Protein AF-A0A197SI63-F1 (afdb_monomer_lite)

Structure (mmCIF, N/CA/C/O backbone):
data_AF-A0A1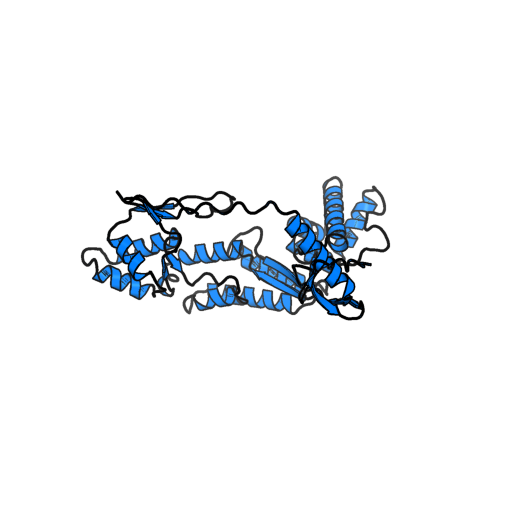97SI63-F1
#
_entry.id   AF-A0A197SI63-F1
#
loop_
_atom_site.group_PDB
_atom_site.id
_atom_site.type_symbol
_atom_site.label_atom_id
_atom_site.label_alt_id
_atom_site.label_comp_id
_atom_site.label_asym_id
_atom_site.label_entity_id
_atom_site.label_seq_id
_atom_site.pdbx_PDB_ins_code
_atom_site.Cartn_x
_atom_site.Cartn_y
_atom_site.Cartn_z
_atom_site.occupancy
_atom_site.B_iso_or_equiv
_atom_site.auth_seq_id
_atom_site.auth_comp_id
_atom_site.auth_asym_id
_atom_site.auth_atom_id
_atom_site.pdbx_PDB_model_num
ATOM 1 N N . MET A 1 1 ? -4.165 -61.113 -27.690 1.00 36.66 1 MET A N 1
ATOM 2 C CA . MET A 1 1 ? -2.957 -60.329 -27.349 1.00 36.66 1 MET A CA 1
ATOM 3 C C . MET A 1 1 ? -3.356 -58.860 -27.453 1.00 36.66 1 MET A C 1
ATOM 5 O O . MET A 1 1 ? -3.500 -58.362 -28.551 1.00 36.66 1 MET A O 1
ATOM 9 N N . GLY A 1 2 ? -3.853 -58.216 -26.402 1.00 34.72 2 GLY A N 1
ATOM 10 C CA . GLY A 1 2 ? -3.082 -57.865 -25.208 1.00 34.72 2 GLY A CA 1
ATOM 11 C C . GLY A 1 2 ? -2.395 -56.496 -25.349 1.00 34.72 2 GLY A C 1
ATOM 12 O O . GLY A 1 2 ? -1.280 -56.343 -24.873 1.00 34.72 2 GLY A O 1
ATOM 13 N N . GLY A 1 3 ? -3.008 -55.533 -26.049 1.00 31.98 3 GLY A N 1
ATOM 14 C CA . GLY A 1 3 ? -2.504 -54.163 -26.152 1.00 31.98 3 GLY A CA 1
ATOM 15 C C . GLY A 1 3 ? -2.903 -53.361 -24.918 1.00 31.98 3 GLY A C 1
ATOM 16 O O . GLY A 1 3 ? -4.034 -52.886 -24.828 1.00 31.98 3 GLY A O 1
ATOM 17 N N . GLN A 1 4 ? -1.982 -53.245 -23.963 1.00 35.84 4 GLN A N 1
ATOM 18 C CA . GLN A 1 4 ? -2.100 -52.345 -22.821 1.00 35.84 4 GLN A CA 1
ATOM 19 C C . GLN A 1 4 ? -2.292 -50.913 -23.338 1.00 35.84 4 GLN A C 1
ATOM 21 O O . GLN A 1 4 ? -1.346 -50.267 -23.780 1.00 35.84 4 GLN A O 1
ATOM 26 N N . HIS A 1 5 ? -3.529 -50.419 -23.291 1.00 36.94 5 HIS A N 1
ATOM 27 C CA . HIS A 1 5 ? -3.793 -48.987 -23.313 1.00 36.94 5 HIS A CA 1
ATOM 28 C C . HIS A 1 5 ? -3.227 -48.430 -22.010 1.00 36.94 5 HIS A C 1
ATOM 30 O O . HIS A 1 5 ? -3.857 -48.525 -20.955 1.00 36.94 5 HIS A O 1
ATOM 36 N N . GLY A 1 6 ? -1.997 -47.919 -22.079 1.00 37.28 6 GLY A N 1
ATOM 37 C CA . GLY A 1 6 ? -1.415 -47.118 -21.017 1.00 37.28 6 GLY A CA 1
ATOM 38 C C . GLY A 1 6 ? -2.388 -45.993 -20.706 1.00 37.28 6 GLY A C 1
ATOM 39 O O . GLY A 1 6 ? -2.610 -45.105 -21.524 1.00 37.28 6 GLY A O 1
ATOM 40 N N . THR A 1 7 ? -3.025 -46.079 -19.546 1.00 40.50 7 THR A N 1
ATOM 41 C CA . THR A 1 7 ? -3.896 -45.041 -19.019 1.00 40.50 7 THR A CA 1
ATOM 42 C C . THR A 1 7 ? -3.030 -43.792 -18.915 1.00 40.50 7 THR A C 1
ATOM 44 O O . THR A 1 7 ? -2.141 -43.737 -18.061 1.00 40.50 7 THR A O 1
ATOM 47 N N . GLN A 1 8 ? -3.223 -42.815 -19.810 1.00 48.62 8 GLN A N 1
ATOM 48 C CA . GLN A 1 8 ? -2.733 -41.461 -19.579 1.00 48.62 8 GLN A CA 1
ATOM 49 C C . GLN A 1 8 ? -3.272 -41.084 -18.203 1.00 48.62 8 GLN A C 1
ATOM 51 O O . GLN A 1 8 ? -4.477 -40.907 -18.031 1.00 48.62 8 GLN A O 1
ATOM 56 N N . ARG A 1 9 ? -2.409 -41.089 -17.182 1.00 55.59 9 ARG A N 1
ATOM 57 C CA . ARG A 1 9 ? -2.781 -40.611 -15.855 1.00 55.59 9 ARG A CA 1
ATOM 58 C C . ARG A 1 9 ? -3.073 -39.131 -16.045 1.00 55.59 9 ARG A C 1
ATOM 60 O O . ARG A 1 9 ? -2.125 -38.352 -16.111 1.00 55.59 9 ARG A O 1
ATOM 67 N N . GLY A 1 10 ? -4.356 -38.810 -16.219 1.00 70.19 10 GLY A N 1
ATOM 68 C CA . GLY A 1 10 ? -4.848 -37.469 -16.495 1.00 70.19 10 GLY A CA 1
ATOM 69 C C . GLY A 1 10 ? -4.262 -36.461 -15.517 1.00 70.19 10 GLY A C 1
ATOM 70 O O . GLY A 1 10 ? -3.888 -36.815 -14.390 1.00 70.19 10 GLY A O 1
ATOM 71 N N . SER A 1 11 ? -4.130 -35.220 -15.980 1.00 75.25 11 SER A N 1
ATOM 72 C CA . SER A 1 11 ? -3.710 -34.127 -15.115 1.00 75.25 11 SER A CA 1
ATOM 73 C C . SER A 1 11 ? -4.578 -34.093 -13.855 1.00 75.25 11 SER A C 1
ATOM 75 O O . SER A 1 11 ? -5.790 -34.287 -13.918 1.00 75.25 11 SER A O 1
ATOM 77 N N . GLN A 1 12 ? -3.946 -33.876 -12.702 1.00 90.31 12 GLN A N 1
ATOM 78 C CA . GLN A 1 12 ? -4.648 -33.702 -11.426 1.00 90.31 12 GLN A CA 1
ATOM 79 C C . GLN A 1 12 ? -5.043 -32.244 -11.180 1.00 90.31 12 GLN A C 1
ATOM 81 O O . GLN A 1 12 ? -5.776 -31.962 -10.236 1.00 90.31 12 GLN A O 1
ATOM 86 N N . PHE A 1 13 ? -4.558 -31.333 -12.024 1.00 95.19 13 PHE A N 1
ATOM 87 C CA . PHE A 1 13 ? -4.810 -29.902 -11.949 1.00 95.19 13 PHE A CA 1
ATOM 88 C C . PHE A 1 13 ? -5.336 -29.393 -13.285 1.00 95.19 13 PHE A C 1
ATOM 90 O O . PHE A 1 13 ? -4.922 -29.870 -14.339 1.00 95.19 13 PHE A O 1
ATOM 97 N N . THR A 1 14 ? -6.202 -28.389 -13.226 1.00 94.88 14 THR A N 1
ATOM 98 C CA . THR A 1 14 ? -6.690 -27.670 -14.403 1.00 94.88 14 THR A CA 1
ATOM 99 C C . THR A 1 14 ? -6.235 -26.224 -14.306 1.00 94.88 14 THR A C 1
ATOM 101 O O . THR A 1 14 ? -6.460 -25.577 -13.280 1.00 94.88 14 THR A O 1
ATOM 104 N N . ALA A 1 15 ? -5.581 -25.715 -15.347 1.00 94.62 15 ALA A N 1
ATOM 105 C CA . ALA A 1 15 ? -5.194 -24.315 -15.415 1.00 94.62 15 ALA A CA 1
ATOM 106 C C . ALA A 1 15 ? -6.377 -23.497 -15.945 1.00 94.62 15 ALA A C 1
ATOM 108 O O . ALA A 1 15 ? -6.949 -23.805 -16.993 1.00 94.62 15 ALA A O 1
ATOM 109 N N . ILE A 1 16 ? -6.755 -22.459 -15.201 1.00 94.31 16 ILE A N 1
ATOM 110 C CA . ILE A 1 16 ? -7.904 -21.599 -15.502 1.00 94.31 16 IL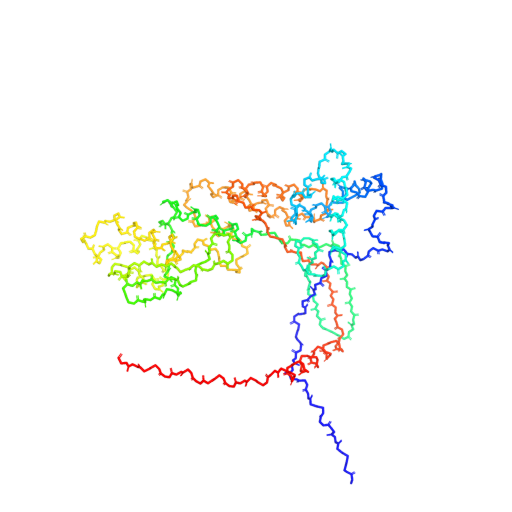E A CA 1
ATOM 111 C C . ILE A 1 16 ? -7.456 -20.172 -15.797 1.00 94.31 16 ILE A C 1
ATOM 113 O O . ILE A 1 16 ? -6.418 -19.721 -15.312 1.00 94.31 16 ILE A O 1
ATOM 117 N N . ASP A 1 17 ? -8.271 -19.471 -16.579 1.00 91.19 17 ASP A N 1
ATOM 118 C CA . ASP A 1 17 ? -8.100 -18.048 -16.842 1.00 91.19 17 ASP A CA 1
ATOM 119 C C . ASP A 1 17 ? -8.678 -17.186 -15.704 1.00 91.19 17 ASP A C 1
ATOM 121 O O . ASP A 1 17 ? -9.622 -17.614 -15.030 1.00 91.19 17 ASP A O 1
ATOM 125 N N . PRO A 1 18 ? -8.173 -15.949 -15.520 1.00 94.19 18 PRO A N 1
ATOM 126 C CA . PRO A 1 18 ? -7.039 -15.357 -16.237 1.00 94.19 18 PRO A CA 1
ATOM 127 C C . PRO A 1 18 ? -5.676 -15.815 -15.691 1.00 94.19 18 PRO A C 1
ATOM 129 O O . PRO A 1 18 ? -5.522 -16.113 -14.507 1.00 94.19 18 PRO A O 1
ATOM 132 N N . VAL A 1 19 ? -4.652 -15.775 -16.545 1.00 95.44 19 VAL A N 1
ATOM 133 C CA . VAL A 1 19 ? -3.244 -15.959 -16.167 1.00 95.44 19 VAL A CA 1
ATOM 134 C C . VAL A 1 19 ? -2.616 -14.598 -15.866 1.00 95.44 19 VAL A C 1
ATOM 136 O O . VAL A 1 19 ? -2.684 -13.673 -16.675 1.00 95.44 19 VAL A O 1
ATOM 139 N N . LEU A 1 20 ? -1.966 -14.465 -14.709 1.00 96.06 20 LEU A N 1
ATOM 140 C CA . LEU A 1 20 ? -1.259 -13.237 -14.347 1.00 96.06 20 LEU A CA 1
ATOM 141 C C . LEU A 1 20 ? 0.038 -13.104 -15.158 1.00 96.06 20 LEU A C 1
ATOM 143 O O . LEU A 1 20 ? 1.005 -13.832 -14.928 1.00 96.06 20 LEU A O 1
ATOM 147 N N . LEU A 1 21 ? 0.084 -12.124 -16.056 1.00 95.94 21 LEU A N 1
ATOM 148 C CA . LEU A 1 21 ? 1.294 -11.728 -16.763 1.00 95.94 21 LEU A CA 1
ATOM 149 C C . LEU A 1 21 ? 2.070 -10.712 -15.927 1.00 95.94 21 LEU A C 1
ATOM 151 O O . LEU A 1 21 ? 1.503 -9.752 -15.411 1.00 95.94 21 LEU A O 1
ATOM 155 N N . ARG A 1 22 ? 3.385 -10.897 -15.827 1.00 97.31 22 ARG A N 1
ATOM 156 C CA . ARG A 1 22 ? 4.306 -9.948 -15.198 1.00 97.31 22 ARG A CA 1
ATOM 157 C C . ARG A 1 22 ? 5.395 -9.605 -16.196 1.00 97.31 22 ARG A C 1
ATOM 159 O O . ARG A 1 22 ? 6.033 -10.518 -16.719 1.00 97.31 22 ARG A O 1
ATOM 166 N N . ALA A 1 23 ? 5.613 -8.322 -16.456 1.00 96.56 23 ALA A N 1
ATOM 167 C CA . ALA A 1 23 ? 6.612 -7.891 -17.426 1.00 96.56 23 ALA A CA 1
ATOM 168 C C . ALA A 1 23 ? 7.270 -6.561 -17.032 1.00 96.56 23 ALA A C 1
ATOM 170 O O . ALA A 1 23 ? 6.643 -5.747 -16.344 1.00 96.56 23 ALA A O 1
ATOM 171 N N . PRO A 1 24 ? 8.520 -6.327 -17.472 1.00 95.81 24 PRO A N 1
ATOM 172 C CA . PRO A 1 24 ? 9.158 -5.022 -17.355 1.00 95.81 24 PRO A CA 1
ATOM 173 C C . PRO A 1 24 ? 8.352 -3.943 -18.093 1.00 95.81 24 PRO A C 1
ATOM 175 O O . PRO A 1 24 ? 7.668 -4.229 -19.075 1.00 95.81 24 PRO A O 1
ATOM 178 N N . ALA A 1 25 ? 8.433 -2.697 -17.626 1.00 92.25 25 ALA A N 1
ATOM 179 C CA . ALA A 1 25 ? 7.691 -1.578 -18.213 1.00 92.25 25 ALA A CA 1
ATOM 180 C C . ALA A 1 25 ? 8.234 -1.136 -19.584 1.00 92.25 25 ALA A C 1
ATOM 182 O O . ALA A 1 25 ? 7.575 -0.374 -20.29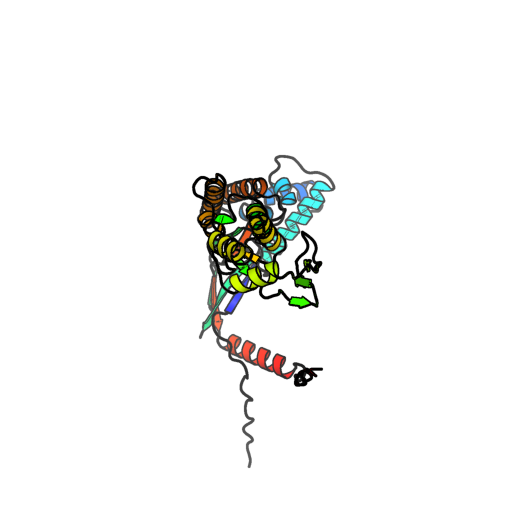0 1.00 92.25 25 ALA A O 1
ATOM 183 N N . ARG A 1 26 ? 9.443 -1.576 -19.953 1.00 90.19 26 ARG A N 1
ATOM 184 C CA . ARG A 1 26 ? 10.083 -1.267 -21.231 1.00 90.19 26 ARG A CA 1
ATOM 185 C C . ARG A 1 26 ? 10.528 -2.534 -21.958 1.00 90.19 26 ARG A C 1
ATOM 187 O O . ARG A 1 26 ? 10.923 -3.501 -21.304 1.00 90.19 26 ARG A O 1
ATOM 194 N N . PRO A 1 27 ? 10.522 -2.519 -23.302 1.00 88.00 27 PRO A N 1
ATOM 195 C CA . PRO A 1 27 ? 11.158 -3.571 -24.078 1.00 88.00 27 PRO A CA 1
ATOM 196 C C . PRO A 1 27 ? 12.670 -3.576 -23.832 1.00 88.00 27 PRO A C 1
ATOM 198 O O . PRO A 1 27 ? 13.262 -2.555 -23.469 1.00 88.00 27 PRO A O 1
ATOM 201 N N . LEU A 1 28 ? 13.300 -4.726 -24.064 1.00 86.38 28 LEU A N 1
ATOM 202 C CA . LEU A 1 28 ? 14.753 -4.815 -24.084 1.00 86.38 28 LEU A CA 1
ATOM 203 C C . LEU A 1 28 ? 15.291 -3.935 -25.231 1.00 86.38 28 LEU A C 1
ATOM 205 O O . LEU A 1 28 ? 14.806 -4.072 -26.356 1.00 86.38 28 LEU A O 1
ATOM 209 N N . PRO A 1 29 ? 16.249 -3.030 -24.975 1.00 83.88 29 PRO A N 1
ATOM 210 C CA . PRO A 1 29 ? 16.815 -2.194 -26.025 1.00 83.88 29 PRO A CA 1
ATOM 211 C C . PRO A 1 29 ? 17.662 -3.032 -26.993 1.00 83.88 29 PRO A C 1
ATOM 213 O O . PRO A 1 29 ? 18.263 -4.032 -26.599 1.00 83.88 29 PRO A O 1
ATOM 216 N N . GLU A 1 30 ? 17.749 -2.600 -28.256 1.00 77.12 30 GLU A N 1
ATOM 217 C CA . GLU A 1 30 ? 18.588 -3.252 -29.280 1.00 77.12 30 GLU A CA 1
ATOM 218 C C . GLU A 1 30 ? 20.086 -3.186 -28.940 1.00 77.12 30 GLU A C 1
ATOM 220 O O . GLU A 1 30 ? 20.865 -4.066 -29.311 1.00 77.12 30 GLU A O 1
ATOM 225 N N . HIS A 1 31 ? 20.488 -2.156 -28.192 1.00 75.62 31 HIS A N 1
ATOM 226 C CA . HIS A 1 31 ? 21.846 -1.968 -27.699 1.00 75.62 31 HIS A CA 1
ATOM 227 C C . HIS A 1 31 ? 21.865 -1.901 -26.169 1.00 75.62 31 HIS A C 1
ATOM 229 O O . HIS A 1 31 ? 20.918 -1.381 -25.575 1.00 75.62 31 HIS A O 1
ATOM 235 N N . PRO A 1 32 ? 22.934 -2.394 -25.511 1.00 74.00 32 PRO A N 1
ATOM 236 C CA . PRO A 1 32 ? 23.063 -2.306 -24.064 1.00 74.00 32 PRO A CA 1
ATOM 237 C C . PRO A 1 32 ? 22.951 -0.855 -23.596 1.00 74.00 32 PRO A C 1
ATOM 239 O O . PRO A 1 32 ? 23.723 0.005 -24.020 1.00 74.00 32 PRO A O 1
ATOM 242 N N . ASP A 1 33 ? 22.007 -0.600 -22.695 1.00 78.06 33 ASP A N 1
ATOM 243 C CA . ASP A 1 33 ? 21.817 0.712 -22.086 1.00 78.06 33 ASP A CA 1
ATOM 244 C C . ASP A 1 33 ? 22.902 0.938 -21.019 1.00 78.06 33 ASP A C 1
ATOM 246 O O . ASP A 1 33 ? 22.735 0.643 -19.832 1.00 78.06 33 ASP A O 1
ATOM 250 N N . SER A 1 34 ? 24.081 1.343 -21.493 1.00 82.62 34 SER A N 1
ATOM 251 C CA . SER A 1 34 ? 25.306 1.518 -20.711 1.00 82.62 34 SER A CA 1
ATOM 252 C C . SER A 1 34 ? 26.057 2.782 -21.142 1.00 82.62 34 SER A C 1
ATOM 254 O O . SER A 1 34 ? 25.870 3.237 -22.272 1.00 82.62 34 SER A O 1
ATOM 256 N N . PRO A 1 35 ? 26.915 3.360 -20.279 1.00 80.00 35 PRO A N 1
ATOM 257 C CA . PRO A 1 35 ? 27.745 4.495 -20.667 1.00 80.00 35 PRO A CA 1
ATOM 258 C C . PRO A 1 35 ? 28.588 4.187 -21.911 1.00 80.00 35 PRO A C 1
ATOM 260 O O . PRO A 1 35 ? 29.133 3.091 -22.030 1.00 80.00 35 PRO A O 1
ATOM 263 N N . ALA A 1 36 ? 28.757 5.177 -22.793 1.00 77.69 36 ALA A N 1
ATOM 264 C CA . ALA A 1 36 ? 29.545 5.041 -24.026 1.00 77.69 36 ALA A CA 1
ATOM 265 C C . ALA A 1 36 ? 31.031 4.699 -23.779 1.00 77.69 36 ALA A C 1
ATOM 267 O O . ALA A 1 36 ? 31.715 4.190 -24.664 1.00 77.69 36 ALA A O 1
ATOM 268 N N . GLY A 1 37 ? 31.525 4.969 -22.570 1.00 81.56 37 GLY A N 1
ATOM 269 C CA . GLY A 1 37 ? 32.884 4.690 -22.139 1.00 81.56 37 GLY A CA 1
ATOM 270 C C . GLY A 1 37 ? 33.051 4.916 -20.633 1.00 81.56 37 GLY A C 1
ATOM 271 O O . GLY A 1 37 ? 32.112 5.335 -19.951 1.00 81.56 37 GLY A O 1
ATOM 272 N N . PRO A 1 38 ? 34.241 4.630 -20.078 1.00 86.75 38 PRO A N 1
ATOM 273 C CA . PRO A 1 38 ? 34.509 4.782 -18.649 1.00 86.75 38 PRO A CA 1
ATOM 274 C C . PRO A 1 38 ? 34.867 6.223 -18.246 1.00 86.75 38 PRO A C 1
ATOM 276 O O . PRO A 1 38 ? 35.156 6.467 -17.074 1.00 86.75 38 PRO A O 1
ATOM 279 N N . THR A 1 39 ? 34.919 7.169 -19.192 1.00 93.69 39 THR A N 1
ATOM 280 C CA . THR A 1 39 ? 35.357 8.543 -18.909 1.00 93.69 39 THR A CA 1
ATOM 281 C C . THR A 1 39 ? 34.301 9.310 -18.114 1.00 93.69 39 THR A C 1
ATOM 283 O O . THR A 1 39 ? 33.105 9.035 -18.216 1.00 93.69 39 THR A O 1
ATOM 286 N N . GLU A 1 40 ? 34.711 10.320 -17.339 1.00 93.06 40 GLU A N 1
ATOM 287 C CA . GLU A 1 40 ? 33.741 11.164 -16.624 1.00 93.06 40 GLU A CA 1
ATOM 288 C C . GLU A 1 40 ? 32.774 11.874 -17.584 1.00 93.06 40 GLU A C 1
ATOM 290 O O . GLU A 1 40 ? 31.597 12.010 -17.264 1.00 93.06 40 GLU A O 1
ATOM 295 N N . ALA A 1 41 ? 33.227 12.252 -18.783 1.00 93.25 41 ALA A N 1
ATOM 296 C CA . ALA A 1 41 ? 32.365 12.852 -19.799 1.00 93.25 41 ALA A CA 1
ATOM 297 C C . ALA A 1 41 ? 31.269 11.883 -20.280 1.00 93.25 41 ALA A C 1
ATOM 299 O O . ALA A 1 41 ? 30.119 12.290 -20.447 1.00 93.25 41 ALA A O 1
ATOM 300 N N . ASP A 1 42 ? 31.597 10.599 -20.453 1.00 93.62 42 ASP A N 1
ATOM 301 C CA . ASP A 1 42 ? 30.625 9.577 -20.854 1.00 93.62 42 ASP A CA 1
ATOM 302 C C . ASP A 1 42 ? 29.614 9.289 -19.744 1.00 93.62 42 ASP A C 1
ATOM 304 O O . ASP A 1 42 ? 28.415 9.193 -20.009 1.00 93.62 42 ASP A O 1
ATOM 308 N N . LEU A 1 43 ? 30.074 9.218 -18.491 1.00 94.88 43 LEU A N 1
ATOM 309 C CA . LEU A 1 43 ? 29.193 9.047 -17.335 1.00 94.88 43 LEU A CA 1
ATOM 310 C C . LEU A 1 43 ? 28.263 10.251 -17.148 1.00 94.88 43 LEU A C 1
ATOM 312 O O . LEU A 1 43 ? 27.080 10.070 -16.858 1.00 94.88 43 LEU A O 1
ATOM 316 N N . ALA A 1 44 ? 28.776 11.473 -17.314 1.00 94.12 44 ALA A N 1
ATOM 317 C CA . ALA A 1 44 ? 27.984 12.695 -17.207 1.00 94.12 44 ALA A CA 1
ATOM 318 C C . ALA A 1 44 ? 26.900 12.746 -18.287 1.00 94.12 44 ALA A C 1
ATOM 320 O O . ALA A 1 44 ? 25.743 13.018 -17.971 1.00 94.12 44 ALA A O 1
ATOM 321 N N . ARG A 1 45 ? 27.250 12.403 -19.536 1.00 93.44 45 ARG A N 1
ATOM 322 C CA . ARG A 1 45 ? 26.289 12.293 -20.641 1.00 93.44 45 ARG A CA 1
ATOM 323 C C . ARG A 1 45 ? 25.207 11.256 -20.341 1.00 93.44 45 ARG A C 1
ATOM 325 O O . ARG A 1 45 ? 24.029 11.569 -20.447 1.00 93.44 45 ARG A O 1
ATOM 332 N N . TYR A 1 46 ? 25.602 10.071 -19.881 1.00 94.69 46 TYR A N 1
ATOM 333 C CA . TYR A 1 46 ? 24.681 8.986 -19.541 1.00 94.69 46 TYR A CA 1
ATOM 334 C C . TYR A 1 46 ? 23.673 9.377 -18.442 1.00 94.69 46 TYR A C 1
ATOM 336 O O . TYR A 1 46 ? 22.480 9.085 -18.540 1.00 94.69 46 TYR A O 1
ATOM 344 N N . VAL A 1 47 ? 24.126 10.086 -17.400 1.00 95.12 47 VAL A N 1
ATOM 345 C CA . VAL A 1 47 ? 23.240 10.606 -16.343 1.00 95.12 47 VAL A CA 1
ATOM 346 C C . VAL A 1 47 ? 22.346 11.737 -16.863 1.00 95.12 47 VAL A C 1
ATOM 348 O O . VAL A 1 47 ? 21.164 11.770 -16.524 1.00 95.12 47 VAL A O 1
ATOM 351 N N . ALA A 1 48 ? 22.870 12.636 -17.700 1.00 93.62 48 ALA A N 1
ATOM 352 C CA . ALA A 1 48 ? 22.090 13.720 -18.295 1.00 93.62 48 ALA A CA 1
ATOM 353 C C . ALA A 1 48 ? 20.973 13.188 -19.208 1.00 93.62 48 ALA A C 1
ATOM 355 O O . ALA A 1 48 ? 19.835 13.633 -19.105 1.00 93.62 48 ALA A O 1
ATOM 356 N N . GLU A 1 49 ? 21.252 12.175 -20.030 1.00 93.50 49 GLU A N 1
ATOM 357 C CA . GLU A 1 49 ? 20.241 11.489 -20.844 1.00 93.50 49 GLU A CA 1
ATOM 358 C C . GLU A 1 49 ? 19.146 10.854 -19.978 1.00 93.50 49 GLU A C 1
ATOM 360 O O . GLU A 1 49 ? 17.963 10.933 -20.304 1.00 93.50 49 GLU A O 1
ATOM 365 N N . ALA A 1 50 ? 19.508 10.255 -18.840 1.00 93.62 50 ALA A N 1
ATOM 366 C CA . ALA A 1 50 ? 18.530 9.723 -17.894 1.00 93.62 50 ALA A CA 1
ATOM 367 C C . ALA A 1 50 ? 17.657 10.816 -17.255 1.00 93.62 50 ALA A C 1
ATOM 369 O O . ALA A 1 50 ? 16.480 10.579 -16.994 1.00 93.62 50 ALA A O 1
ATOM 370 N N . ALA A 1 51 ? 18.201 12.016 -17.038 1.00 93.62 51 ALA A N 1
ATOM 371 C CA . ALA A 1 51 ? 17.453 13.177 -16.551 1.00 93.62 51 ALA A CA 1
ATOM 372 C C . ALA A 1 51 ? 16.512 13.797 -17.609 1.00 93.62 51 ALA A C 1
ATOM 374 O O . ALA A 1 51 ? 15.651 14.614 -17.268 1.00 93.62 51 ALA A O 1
ATOM 375 N N . LEU A 1 52 ? 16.637 13.399 -18.877 1.00 93.12 52 LEU A N 1
ATOM 376 C CA . LEU A 1 52 ? 15.733 13.796 -19.959 1.00 93.12 52 LEU A CA 1
ATOM 377 C C . LEU A 1 52 ? 14.639 12.759 -20.241 1.00 93.12 52 LEU A C 1
ATOM 379 O O . LEU A 1 52 ? 13.717 13.056 -20.992 1.00 93.12 52 LEU A O 1
ATOM 383 N N . ASP A 1 53 ? 14.712 11.569 -19.642 1.00 93.19 53 ASP A N 1
ATOM 384 C CA . ASP A 1 53 ? 13.730 10.497 -19.812 1.00 93.19 53 ASP A CA 1
ATOM 385 C C . ASP A 1 53 ? 12.581 10.642 -18.790 1.00 93.19 53 ASP A C 1
ATOM 387 O O . ASP A 1 53 ? 12.780 10.354 -17.602 1.00 93.19 53 ASP A O 1
ATOM 391 N N . PRO A 1 54 ? 11.367 11.059 -19.206 1.00 92.38 54 PRO A N 1
ATOM 392 C CA . PRO A 1 54 ? 10.301 11.375 -18.258 1.00 92.38 54 PRO A CA 1
ATOM 393 C C . PRO A 1 54 ? 9.803 10.149 -17.487 1.00 92.38 54 PRO A C 1
ATOM 395 O O . PRO A 1 54 ? 9.558 10.234 -16.284 1.00 92.38 54 PRO A O 1
ATOM 398 N N . LEU A 1 55 ? 9.696 8.993 -18.151 1.00 92.31 55 LEU A N 1
ATOM 399 C CA . LEU A 1 55 ? 9.216 7.761 -17.521 1.00 92.31 55 LEU A CA 1
ATOM 400 C C . LEU A 1 55 ? 10.243 7.218 -16.521 1.00 92.31 55 LEU A C 1
ATOM 402 O O . LEU A 1 55 ? 9.871 6.776 -15.435 1.00 92.31 55 LEU A O 1
ATOM 406 N N . LEU A 1 56 ? 11.537 7.280 -16.855 1.00 94.38 56 LEU A N 1
ATOM 407 C CA . LEU A 1 56 ? 12.599 6.891 -15.926 1.00 94.38 56 LEU A CA 1
ATOM 408 C C . LEU A 1 56 ? 12.623 7.810 -14.704 1.00 94.38 56 LEU A C 1
ATOM 410 O O . LEU A 1 56 ? 12.723 7.319 -13.580 1.00 94.38 56 LEU A O 1
ATOM 414 N N . ARG A 1 57 ? 12.500 9.128 -14.901 1.00 94.12 57 ARG A N 1
ATOM 415 C CA . ARG A 1 57 ? 12.439 10.091 -13.793 1.00 94.12 57 ARG A CA 1
ATOM 416 C C . ARG A 1 57 ? 11.288 9.803 -12.853 1.00 94.12 57 ARG A C 1
ATOM 418 O O . ARG A 1 57 ? 11.491 9.779 -11.644 1.00 94.12 57 ARG A O 1
ATOM 425 N N . GLU A 1 58 ? 10.111 9.549 -13.403 1.00 93.81 58 GLU A N 1
ATOM 426 C CA . GLU A 1 58 ? 8.932 9.226 -12.612 1.00 93.81 58 GLU A CA 1
ATOM 427 C C . GLU A 1 58 ? 9.102 7.909 -11.844 1.00 93.81 58 GLU A C 1
ATOM 429 O O . GLU A 1 58 ? 8.816 7.826 -10.648 1.00 93.81 58 GLU A O 1
ATOM 434 N N . ALA A 1 59 ? 9.651 6.882 -12.494 1.00 94.94 59 ALA A N 1
ATOM 435 C CA . ALA A 1 59 ? 9.907 5.608 -11.840 1.00 94.94 59 ALA A CA 1
ATOM 436 C C . ALA A 1 59 ? 10.952 5.727 -10.715 1.00 94.94 59 ALA A C 1
ATOM 438 O O . ALA A 1 59 ? 10.809 5.101 -9.660 1.00 94.94 59 ALA A O 1
ATOM 439 N N . VAL A 1 60 ? 11.985 6.551 -10.914 1.00 95.19 60 VAL A N 1
ATOM 440 C CA . VAL A 1 60 ? 13.013 6.846 -9.908 1.00 95.19 60 VAL A CA 1
ATOM 441 C C . VAL A 1 60 ? 12.457 7.703 -8.766 1.00 95.19 60 VAL A C 1
ATOM 443 O O . VAL A 1 60 ? 12.790 7.423 -7.620 1.00 95.19 60 VAL A O 1
ATOM 446 N N . GLU A 1 61 ? 11.575 8.671 -9.023 1.00 92.94 61 GLU A N 1
ATOM 447 C CA . GLU A 1 61 ? 10.888 9.465 -7.986 1.00 92.94 61 GLU A CA 1
ATOM 448 C C . GLU A 1 61 ? 10.117 8.579 -6.993 1.00 92.94 61 GLU A C 1
ATOM 450 O O . GLU A 1 61 ? 10.113 8.816 -5.782 1.00 92.94 61 GLU A O 1
ATOM 455 N N . LEU A 1 62 ? 9.487 7.514 -7.492 1.00 91.75 62 LEU A N 1
ATOM 456 C CA . LEU A 1 62 ? 8.758 6.554 -6.662 1.00 91.75 62 LEU A CA 1
ATOM 457 C C . LEU A 1 62 ? 9.692 5.586 -5.924 1.00 91.75 62 LEU A C 1
ATOM 459 O O . LEU A 1 62 ? 9.427 5.228 -4.779 1.00 91.75 62 LEU A O 1
ATOM 463 N N . SER A 1 63 ? 10.782 5.175 -6.574 1.00 92.31 63 SER A N 1
ATOM 464 C CA . SER A 1 63 ? 11.643 4.079 -6.107 1.00 92.31 63 SER A CA 1
ATOM 465 C C . SER A 1 63 ? 12.837 4.531 -5.260 1.00 92.31 63 SER A C 1
ATOM 467 O O . SER A 1 63 ? 13.326 3.779 -4.421 1.00 92.31 63 SER A O 1
ATOM 469 N N . SER A 1 64 ? 13.366 5.730 -5.511 1.00 93.00 64 SER A N 1
ATOM 470 C CA . SER A 1 64 ? 14.568 6.267 -4.870 1.00 93.00 64 SER A CA 1
ATOM 471 C C . SER A 1 64 ? 14.559 7.799 -4.864 1.00 93.00 64 SER A C 1
ATOM 473 O O . SER A 1 64 ? 15.157 8.435 -5.739 1.00 93.00 64 SER A O 1
ATOM 475 N N . PRO A 1 65 ? 13.972 8.415 -3.821 1.00 88.25 65 PRO A N 1
ATOM 476 C CA . PRO A 1 65 ? 13.944 9.872 -3.672 1.00 88.25 65 PRO A CA 1
ATOM 477 C C . PRO A 1 65 ? 15.338 10.521 -3.670 1.00 88.25 65 PRO A C 1
ATOM 479 O O . PRO A 1 65 ? 15.511 11.669 -4.074 1.00 88.25 65 PRO A O 1
ATOM 482 N N . SER A 1 66 ? 16.369 9.800 -3.215 1.00 91.50 66 SER A N 1
ATOM 483 C CA . SER A 1 66 ? 17.752 10.286 -3.236 1.00 91.50 66 SER A CA 1
ATOM 484 C C . SER A 1 66 ? 18.327 10.388 -4.648 1.00 91.50 66 SER A C 1
ATOM 486 O O . SER A 1 66 ? 18.964 11.394 -4.955 1.00 91.50 66 SER A O 1
ATOM 488 N N . LEU A 1 67 ? 18.085 9.399 -5.516 1.00 94.75 67 LEU A N 1
ATOM 489 C CA . LEU A 1 67 ? 18.496 9.466 -6.918 1.00 94.75 67 LEU A CA 1
ATOM 490 C C . LEU A 1 67 ? 17.633 10.458 -7.704 1.00 94.75 67 LEU A C 1
ATOM 492 O O . LEU A 1 67 ? 18.166 11.186 -8.535 1.00 94.75 67 LEU A O 1
ATOM 496 N N . ALA A 1 68 ? 16.336 10.549 -7.404 1.00 93.88 68 ALA A N 1
ATOM 497 C CA . ALA A 1 68 ? 15.438 11.516 -8.032 1.00 93.88 68 ALA A CA 1
ATOM 498 C C . ALA A 1 68 ? 15.932 12.958 -7.840 1.00 93.88 68 ALA A C 1
ATOM 500 O O . ALA A 1 68 ? 16.073 13.700 -8.810 1.00 93.88 68 ALA A O 1
ATOM 501 N N . ARG A 1 69 ? 16.336 13.316 -6.611 1.00 92.62 69 ARG A N 1
ATOM 502 C CA . ARG A 1 69 ? 16.975 14.609 -6.310 1.00 92.62 69 ARG A CA 1
ATOM 503 C C . ARG A 1 69 ? 18.260 14.845 -7.099 1.00 92.62 69 ARG A C 1
ATOM 505 O O . ARG A 1 69 ? 18.549 15.980 -7.454 1.00 92.62 69 ARG A O 1
ATOM 512 N N . VAL A 1 70 ? 19.040 13.796 -7.362 1.00 94.00 70 VAL A N 1
ATOM 513 C CA . VAL A 1 70 ? 20.258 13.899 -8.177 1.00 94.00 70 VAL A CA 1
ATOM 514 C C . VAL A 1 70 ? 19.917 14.170 -9.643 1.00 94.00 70 VAL A C 1
ATOM 516 O O . VAL A 1 70 ? 20.550 15.031 -10.240 1.00 94.00 70 VAL A O 1
ATOM 519 N N . LEU A 1 71 ? 18.912 13.489 -10.202 1.00 93.75 71 LEU A N 1
ATOM 520 C CA . LEU A 1 71 ? 18.474 13.677 -11.592 1.00 93.75 71 LEU A CA 1
ATOM 521 C C . LEU A 1 71 ? 17.726 14.998 -11.821 1.00 93.75 71 LEU A C 1
ATOM 523 O O . LEU A 1 71 ? 17.690 15.493 -12.942 1.00 93.75 71 LEU A O 1
ATOM 527 N N . ALA A 1 72 ? 17.110 15.559 -10.780 1.00 91.62 72 ALA A N 1
ATOM 528 C CA . ALA A 1 72 ? 16.407 16.838 -10.848 1.00 91.62 72 ALA A CA 1
ATOM 529 C C . ALA A 1 72 ? 17.321 18.057 -10.628 1.00 91.62 72 ALA A C 1
ATOM 531 O O . ALA A 1 72 ? 16.905 19.178 -10.911 1.00 91.62 72 ALA A O 1
ATOM 532 N N . ALA A 1 73 ? 18.527 17.866 -10.085 1.00 89.19 73 ALA A N 1
ATOM 533 C CA . ALA A 1 73 ? 19.410 18.972 -9.745 1.00 89.19 73 ALA A CA 1
ATOM 534 C C . ALA A 1 73 ? 20.066 19.5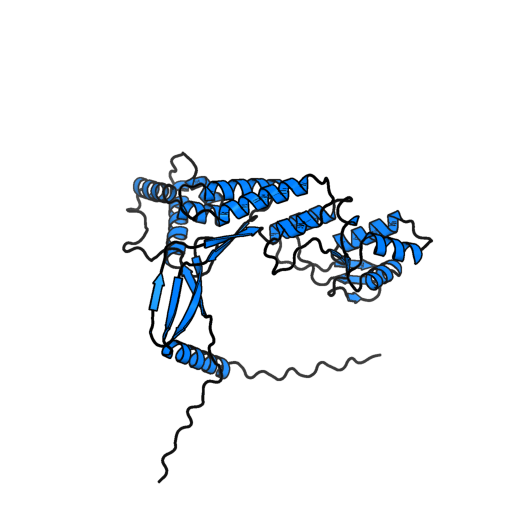75 -10.994 1.00 89.19 73 ALA A C 1
ATOM 536 O O . ALA A 1 73 ? 20.729 18.872 -11.753 1.00 89.19 73 ALA A O 1
ATOM 537 N N . ASP A 1 74 ? 19.973 20.897 -11.136 1.00 83.19 74 ASP A N 1
ATOM 538 C CA . ASP A 1 74 ? 20.689 21.661 -12.162 1.00 83.19 74 ASP A CA 1
ATOM 539 C C . ASP A 1 74 ? 22.147 21.909 -11.735 1.00 83.19 74 ASP A C 1
ATOM 541 O O . ASP A 1 74 ? 22.572 23.025 -11.434 1.00 83.19 74 ASP A O 1
ATOM 545 N N . ARG A 1 75 ? 22.906 20.821 -11.561 1.00 83.94 75 ARG A N 1
ATOM 546 C CA . ARG A 1 75 ? 24.329 20.878 -11.209 1.00 83.94 75 ARG A CA 1
ATOM 547 C C . ARG A 1 75 ? 25.108 19.728 -11.827 1.00 83.94 75 ARG A C 1
ATOM 549 O O . ARG A 1 75 ? 24.672 18.577 -11.797 1.00 83.94 75 ARG A O 1
ATOM 556 N N . SER A 1 76 ? 26.320 20.022 -12.281 1.00 84.81 76 SER A N 1
ATOM 557 C CA . SER A 1 76 ? 27.247 18.999 -12.759 1.00 84.81 76 SER A CA 1
ATOM 558 C C . SER A 1 76 ? 27.735 18.120 -11.606 1.00 84.81 76 SER A C 1
ATOM 560 O O . SER A 1 76 ? 28.204 18.610 -10.577 1.00 84.81 76 SER A O 1
ATOM 562 N N . LEU A 1 77 ? 27.640 16.803 -11.785 1.00 89.38 77 LEU A N 1
ATOM 563 C CA . LEU A 1 77 ? 28.271 15.822 -10.904 1.00 89.38 77 LEU A CA 1
ATOM 564 C C . LEU A 1 77 ? 29.705 15.556 -11.373 1.00 89.38 77 LEU A C 1
ATOM 566 O O . LEU A 1 77 ? 29.981 15.588 -12.568 1.00 89.38 77 LEU A O 1
ATOM 570 N N . ALA A 1 78 ? 30.591 15.217 -10.439 1.00 91.19 78 ALA A N 1
ATOM 571 C CA . ALA A 1 78 ? 31.962 14.801 -10.733 1.00 91.19 78 ALA A CA 1
ATOM 572 C C . ALA A 1 78 ? 32.412 13.674 -9.789 1.00 91.19 78 ALA A C 1
ATOM 574 O O . ALA A 1 78 ? 31.769 13.413 -8.760 1.00 91.19 78 ALA A O 1
ATOM 575 N N . GLY A 1 79 ? 33.509 12.996 -10.141 1.00 92.94 79 GLY A N 1
ATOM 576 C CA . GLY A 1 79 ? 34.154 11.992 -9.297 1.00 92.94 79 GLY A CA 1
ATOM 577 C C . GLY A 1 79 ? 33.219 10.869 -8.830 1.00 92.94 79 GLY A C 1
ATOM 578 O O . GLY A 1 79 ? 32.426 10.314 -9.595 1.00 92.94 79 GLY A O 1
ATOM 579 N N . ASP A 1 80 ? 33.298 10.521 -7.543 1.00 93.06 80 ASP A N 1
ATOM 580 C CA . ASP A 1 80 ? 32.535 9.405 -6.966 1.00 93.06 80 ASP A CA 1
ATOM 581 C C . ASP A 1 80 ? 31.022 9.625 -6.980 1.00 93.06 80 ASP A C 1
ATOM 583 O O . ASP A 1 80 ? 30.254 8.671 -7.119 1.00 93.06 80 ASP A O 1
ATOM 587 N N . ALA A 1 81 ? 30.565 10.873 -6.852 1.00 93.38 81 ALA A N 1
ATOM 588 C CA . ALA A 1 81 ? 29.141 11.181 -6.918 1.00 93.38 81 ALA A CA 1
ATOM 589 C C . ALA A 1 81 ? 28.574 10.854 -8.306 1.00 93.38 81 ALA A C 1
ATOM 591 O O . ALA A 1 81 ? 27.517 10.226 -8.395 1.00 93.38 81 ALA A O 1
ATOM 592 N N . LEU A 1 82 ? 29.313 11.200 -9.364 1.00 95.25 82 LEU A N 1
ATOM 593 C CA . LEU A 1 82 ? 28.941 10.882 -10.738 1.00 95.25 82 LEU A CA 1
ATOM 594 C C . LEU A 1 82 ? 28.947 9.369 -10.993 1.00 95.25 82 LEU A C 1
ATOM 596 O O . LEU A 1 82 ? 27.965 8.832 -11.501 1.00 95.25 82 LEU A O 1
ATOM 600 N N . ARG A 1 83 ? 30.002 8.658 -10.571 1.00 94.31 83 ARG A N 1
ATOM 601 C CA . ARG A 1 83 ? 30.089 7.191 -10.708 1.00 94.31 83 ARG A CA 1
ATOM 602 C C . ARG A 1 83 ? 28.934 6.468 -10.013 1.00 94.31 83 ARG A C 1
ATOM 604 O O . ARG A 1 83 ? 28.344 5.547 -10.586 1.00 94.31 83 ARG A O 1
ATOM 611 N N . ARG A 1 84 ? 28.576 6.894 -8.795 1.00 94.88 84 ARG A N 1
ATOM 612 C CA . ARG A 1 84 ? 27.430 6.338 -8.053 1.00 94.88 84 ARG A CA 1
ATOM 613 C C . ARG A 1 84 ? 26.107 6.613 -8.761 1.00 94.88 84 ARG A C 1
ATOM 615 O O . ARG A 1 84 ? 25.302 5.693 -8.877 1.00 94.88 84 ARG A O 1
ATOM 622 N N . ALA A 1 85 ? 25.899 7.834 -9.255 1.00 95.50 85 ALA A N 1
ATOM 623 C CA . ALA A 1 85 ? 24.694 8.191 -9.999 1.00 95.50 85 ALA A CA 1
ATOM 624 C C . ALA A 1 85 ? 24.562 7.364 -11.286 1.00 95.50 85 ALA A C 1
ATOM 626 O O . ALA A 1 85 ? 23.532 6.729 -11.487 1.00 95.50 85 ALA A O 1
ATOM 627 N N . ALA A 1 86 ? 25.621 7.276 -12.097 1.00 95.50 86 ALA A N 1
ATOM 628 C CA . ALA A 1 86 ? 25.631 6.482 -13.325 1.00 95.50 86 ALA A CA 1
ATOM 629 C C . ALA A 1 86 ? 25.359 4.992 -13.054 1.00 95.50 86 ALA A C 1
ATOM 631 O O . ALA A 1 86 ? 24.533 4.374 -13.726 1.00 95.50 86 ALA A O 1
ATOM 632 N N . THR A 1 87 ? 25.977 4.425 -12.012 1.00 95.12 87 THR A N 1
ATOM 633 C CA . THR A 1 87 ? 25.720 3.036 -11.593 1.00 95.12 87 THR A CA 1
ATOM 634 C C . THR A 1 87 ? 24.262 2.832 -11.179 1.00 95.12 87 THR A C 1
ATOM 636 O O . THR A 1 87 ? 23.637 1.842 -11.560 1.00 95.12 87 THR A O 1
ATOM 639 N N . ALA A 1 88 ? 23.699 3.758 -10.397 1.00 96.31 88 ALA A N 1
ATOM 640 C CA . ALA A 1 88 ? 22.312 3.679 -9.953 1.00 96.31 88 ALA A CA 1
ATOM 641 C C . ALA A 1 88 ? 21.330 3.802 -11.132 1.00 96.31 88 ALA A C 1
ATOM 643 O O . ALA A 1 88 ? 20.419 2.985 -11.246 1.00 96.31 88 ALA A O 1
ATOM 644 N N . VAL A 1 89 ? 21.563 4.747 -12.046 1.00 96.06 89 VAL A N 1
ATOM 645 C CA . VAL A 1 89 ? 20.801 4.908 -13.295 1.00 96.06 89 VAL A CA 1
ATOM 646 C C . VAL A 1 89 ? 20.831 3.623 -14.125 1.00 96.06 89 VAL A C 1
ATOM 648 O O . VAL A 1 89 ? 19.774 3.137 -14.521 1.00 96.06 89 VAL A O 1
ATOM 651 N N . GLY A 1 90 ? 22.010 3.020 -14.324 1.00 94.62 90 GLY A N 1
ATOM 652 C CA . GLY A 1 90 ? 22.143 1.737 -15.024 1.00 94.62 90 GLY A CA 1
ATOM 653 C C . GLY A 1 90 ? 21.336 0.615 -14.379 1.00 94.62 90 GLY A C 1
ATOM 654 O O . GLY A 1 90 ? 20.631 -0.111 -15.073 1.00 94.62 90 GLY A O 1
ATOM 655 N N . ARG A 1 91 ? 21.339 0.513 -13.044 1.00 95.06 91 ARG A N 1
ATOM 656 C CA . ARG A 1 91 ? 20.505 -0.470 -12.329 1.00 95.06 91 ARG A CA 1
ATOM 657 C C . ARG A 1 91 ? 19.011 -0.257 -12.573 1.00 95.06 91 ARG A C 1
ATOM 659 O O . ARG A 1 91 ? 18.296 -1.241 -12.745 1.00 95.06 91 ARG A O 1
ATOM 666 N N . TYR A 1 92 ? 18.539 0.990 -12.593 1.00 96.00 92 TYR A N 1
ATOM 667 C CA . TYR A 1 92 ? 17.130 1.287 -12.861 1.00 96.00 92 TYR A CA 1
ATOM 668 C C . TYR A 1 92 ? 16.745 0.993 -14.313 1.00 96.00 92 TYR A C 1
ATOM 670 O O . TYR A 1 92 ? 15.767 0.283 -14.528 1.00 96.00 92 TYR A O 1
ATOM 678 N N . ARG A 1 93 ? 17.543 1.426 -15.294 1.00 95.19 93 ARG A N 1
ATOM 679 C CA . ARG A 1 93 ? 17.331 1.112 -16.720 1.00 95.19 93 ARG A CA 1
ATOM 680 C C . ARG A 1 93 ? 17.315 -0.397 -16.988 1.00 95.19 93 ARG A C 1
ATOM 682 O O . ARG A 1 93 ? 16.367 -0.905 -17.587 1.00 95.19 93 ARG A O 1
ATOM 689 N N . LEU A 1 94 ? 18.287 -1.140 -16.450 1.00 94.00 94 LEU A N 1
ATOM 690 C CA . LEU A 1 94 ? 18.309 -2.607 -16.527 1.00 94.00 94 LEU A CA 1
ATOM 691 C C . LEU A 1 94 ? 17.070 -3.224 -15.875 1.00 94.00 94 LEU A C 1
ATOM 693 O O . LEU A 1 94 ? 16.451 -4.125 -16.438 1.00 94.00 94 LEU A O 1
ATOM 697 N N . ARG A 1 95 ? 16.662 -2.735 -14.700 1.00 95.31 95 ARG A N 1
ATOM 698 C CA . ARG A 1 95 ? 15.467 -3.243 -14.021 1.00 95.31 95 ARG A CA 1
ATOM 699 C C . ARG A 1 95 ? 14.202 -3.039 -14.860 1.00 95.31 95 ARG A C 1
ATOM 701 O O . ARG A 1 95 ? 13.414 -3.976 -14.946 1.00 95.31 95 ARG A O 1
ATOM 708 N N . MET A 1 96 ? 14.041 -1.873 -15.487 1.00 94.69 96 MET A N 1
ATOM 709 C CA . MET A 1 96 ? 12.876 -1.531 -16.320 1.00 94.69 96 MET A CA 1
ATOM 710 C C . MET A 1 96 ? 12.745 -2.359 -17.595 1.00 94.69 96 MET A C 1
ATOM 712 O O . MET A 1 96 ? 11.678 -2.354 -18.200 1.00 94.69 96 MET A O 1
ATOM 716 N N . THR A 1 97 ? 13.813 -3.039 -18.007 1.00 94.38 97 THR A N 1
ATOM 717 C CA . THR A 1 97 ? 13.897 -3.754 -19.289 1.00 94.38 97 THR A CA 1
ATOM 718 C C . THR A 1 97 ? 14.040 -5.265 -19.123 1.00 94.38 97 THR A C 1
ATOM 720 O O . THR A 1 97 ? 13.706 -6.014 -20.035 1.00 94.38 97 THR A O 1
ATOM 723 N N . THR A 1 98 ? 14.506 -5.742 -17.962 1.00 94.06 98 THR A N 1
ATOM 724 C CA . THR A 1 98 ? 14.844 -7.167 -17.768 1.00 94.06 98 THR A CA 1
ATOM 725 C C . THR A 1 98 ? 14.132 -7.844 -16.604 1.00 94.06 98 THR A C 1
ATOM 727 O O . THR A 1 98 ? 13.994 -9.066 -16.614 1.00 94.06 98 THR A O 1
ATOM 730 N N . ARG A 1 99 ? 13.675 -7.104 -15.583 1.00 95.75 99 ARG A N 1
ATOM 731 C CA . ARG A 1 99 ? 13.122 -7.715 -14.367 1.00 95.75 99 ARG A CA 1
ATOM 732 C C . ARG A 1 99 ? 11.594 -7.622 -14.354 1.00 95.75 99 ARG A C 1
ATOM 734 O O . ARG A 1 99 ? 11.071 -6.540 -14.111 1.00 95.75 99 ARG A O 1
ATOM 741 N N . PRO A 1 100 ? 10.861 -8.742 -14.497 1.00 96.62 100 PRO A N 1
ATOM 742 C CA . PRO A 1 100 ? 9.401 -8.719 -14.560 1.00 96.62 100 PRO A CA 1
ATOM 743 C C . PRO A 1 100 ? 8.720 -8.544 -13.195 1.00 96.62 100 PRO A C 1
ATOM 745 O O . PRO A 1 100 ? 7.501 -8.496 -13.139 1.00 96.62 100 PRO A O 1
ATOM 748 N N . THR A 1 101 ? 9.454 -8.489 -12.075 1.00 97.25 101 THR A N 1
ATOM 749 C CA . THR A 1 101 ? 8.855 -8.347 -10.734 1.00 97.25 101 THR A CA 1
ATOM 750 C C . THR A 1 101 ? 8.160 -6.982 -10.587 1.00 97.25 101 THR A C 1
ATOM 752 O O . THR A 1 101 ? 8.893 -5.986 -10.532 1.00 97.25 101 THR A O 1
ATOM 755 N N . PRO A 1 102 ? 6.812 -6.921 -10.470 1.00 96.88 102 PRO A N 1
ATOM 756 C CA . PRO A 1 102 ? 6.068 -5.663 -10.400 1.00 96.88 102 PRO A CA 1
ATOM 757 C C . PRO A 1 102 ? 6.582 -4.768 -9.278 1.00 96.88 102 PRO A C 1
ATOM 759 O O . PRO A 1 102 ? 6.820 -5.244 -8.166 1.00 96.88 102 PRO A O 1
ATOM 762 N N . PHE A 1 103 ? 6.830 -3.498 -9.594 1.00 95.38 103 PHE A N 1
ATOM 763 C CA . PHE A 1 103 ? 7.350 -2.527 -8.635 1.00 95.38 103 PHE A CA 1
ATOM 764 C C . PHE A 1 103 ? 7.245 -1.110 -9.193 1.00 95.38 103 PHE A C 1
ATOM 766 O O . PHE A 1 103 ? 8.019 -0.741 -10.087 1.00 95.38 103 PHE A O 1
ATOM 773 N N . GLY A 1 104 ? 6.323 -0.311 -8.652 1.00 94.81 104 GLY A N 1
ATOM 774 C CA . GLY A 1 104 ? 6.122 1.059 -9.107 1.00 94.81 104 GLY A CA 1
ATOM 775 C C . GLY A 1 104 ? 5.851 1.093 -10.608 1.00 94.81 104 GLY A C 1
ATOM 776 O O . GLY A 1 104 ? 5.022 0.352 -11.127 1.00 94.81 104 GLY A O 1
ATOM 777 N N . LEU A 1 105 ? 6.629 1.910 -11.315 1.00 95.50 105 LEU A N 1
ATOM 778 C CA . LEU A 1 105 ? 6.583 2.039 -12.774 1.00 95.50 105 LEU A CA 1
ATOM 779 C C . LEU A 1 105 ? 7.675 1.234 -13.493 1.00 95.50 105 LEU A C 1
ATOM 781 O O . LEU A 1 105 ? 7.857 1.393 -14.696 1.00 95.50 105 LEU A O 1
ATOM 785 N N . LEU A 1 106 ? 8.445 0.402 -12.780 1.00 96.38 106 LEU A N 1
ATOM 786 C CA . LEU A 1 106 ? 9.557 -0.344 -13.384 1.00 96.38 106 LEU A CA 1
ATOM 787 C C . LEU A 1 106 ? 9.091 -1.635 -14.067 1.00 96.38 106 LEU A C 1
ATOM 789 O O . LEU A 1 106 ? 9.705 -2.086 -15.031 1.00 96.38 106 LEU A O 1
ATOM 793 N N . ALA A 1 107 ? 8.025 -2.236 -13.554 1.00 97.06 107 ALA A N 1
ATOM 794 C CA . ALA A 1 107 ? 7.411 -3.448 -14.075 1.00 97.06 107 ALA A CA 1
ATOM 795 C C . ALA A 1 107 ? 5.957 -3.498 -13.614 1.00 97.06 107 ALA A C 1
ATOM 797 O O . ALA A 1 107 ? 5.634 -2.992 -12.536 1.00 97.06 107 ALA A O 1
ATOM 798 N N . GLY A 1 108 ? 5.110 -4.131 -14.416 1.00 97.00 108 GLY A N 1
ATOM 799 C CA . GLY A 1 108 ? 3.675 -4.166 -14.190 1.00 97.00 108 GLY A CA 1
ATOM 800 C C . GLY A 1 108 ? 3.065 -5.549 -14.319 1.00 97.00 108 GLY A C 1
ATOM 801 O O . GLY A 1 108 ? 3.745 -6.547 -14.581 1.00 97.00 108 GLY A O 1
ATOM 802 N N . VAL A 1 109 ? 1.752 -5.575 -14.134 1.00 97.62 109 VAL A N 1
ATOM 803 C CA . VAL A 1 109 ? 0.905 -6.752 -14.285 1.00 97.62 109 VAL A CA 1
ATOM 804 C C . VAL A 1 109 ? -0.071 -6.573 -15.439 1.00 97.62 109 VAL A C 1
ATOM 806 O O . VAL A 1 109 ? -0.588 -5.485 -15.671 1.00 97.62 109 VAL A O 1
ATOM 809 N N . GLY A 1 110 ? -0.332 -7.653 -16.160 1.00 96.25 110 GLY A N 1
ATOM 810 C CA . GLY A 1 110 ? -1.383 -7.744 -17.166 1.00 96.25 110 GLY A CA 1
ATOM 811 C C . GLY A 1 110 ? -2.146 -9.051 -17.000 1.00 96.25 110 GLY A C 1
ATOM 812 O O . GLY A 1 110 ? -1.739 -9.926 -16.231 1.00 96.25 110 GLY A O 1
ATOM 813 N N . LEU A 1 111 ? -3.245 -9.194 -17.729 1.00 95.75 111 LEU A N 1
ATOM 814 C CA . LEU A 1 111 ? -3.977 -10.451 -17.799 1.00 95.75 111 LEU A CA 1
ATOM 815 C C . LEU A 1 111 ? -3.693 -11.112 -19.144 1.00 95.75 111 LEU A C 1
ATOM 817 O O . LEU A 1 111 ? -3.734 -10.464 -20.188 1.00 95.75 111 LEU A O 1
ATOM 821 N N . ALA A 1 112 ? -3.405 -12.403 -19.094 1.00 96.62 112 ALA A N 1
ATOM 822 C CA . ALA A 1 112 ? -3.391 -13.280 -20.246 1.00 96.62 112 ALA A CA 1
ATOM 823 C C . ALA A 1 112 ? -4.543 -14.281 -20.128 1.00 96.62 112 ALA A C 1
ATOM 825 O O . ALA A 1 112 ? -5.062 -14.531 -19.036 1.00 96.62 112 ALA A O 1
ATOM 826 N N . ARG A 1 113 ? -4.937 -14.857 -21.257 1.00 97.19 113 ARG A N 1
ATOM 827 C CA . ARG A 1 113 ? -5.913 -15.946 -21.323 1.00 97.19 113 ARG A CA 1
ATOM 828 C C . ARG A 1 113 ? -5.385 -17.086 -22.175 1.00 97.19 113 ARG A C 1
ATOM 830 O O . ARG A 1 113 ? -4.490 -16.871 -22.989 1.00 97.19 113 ARG A O 1
ATOM 837 N N . PHE A 1 114 ? -5.954 -18.267 -22.041 1.00 97.62 114 PHE A N 1
ATOM 838 C CA . PHE A 1 114 ? -5.708 -19.355 -22.974 1.00 97.62 114 PHE A CA 1
ATOM 839 C C . PHE A 1 114 ? -6.617 -19.245 -24.212 1.00 97.62 114 PHE A C 1
ATOM 841 O O . PHE A 1 114 ? -7.656 -18.574 -24.203 1.00 97.62 114 PHE A O 1
ATOM 848 N N . GLY A 1 115 ? -6.204 -19.856 -25.319 1.00 96.00 115 GLY A N 1
ATOM 849 C CA . GLY A 1 115 ? -6.993 -19.920 -26.545 1.00 96.00 115 GLY A CA 1
ATOM 850 C C . GLY A 1 115 ? -6.347 -20.773 -27.632 1.00 96.00 115 GLY A C 1
ATOM 851 O O . GLY A 1 115 ? -5.268 -21.329 -27.450 1.00 96.00 115 GLY A O 1
ATOM 852 N N . GLU A 1 116 ? -7.007 -20.867 -28.788 1.00 94.56 116 GLU A N 1
ATOM 853 C CA . GLU A 1 116 ? -6.583 -21.753 -29.884 1.00 94.56 116 GLU A CA 1
ATOM 854 C C . GLU A 1 116 ? -5.219 -21.376 -30.480 1.00 94.56 116 GLU A C 1
ATOM 856 O O . GLU A 1 116 ? -4.407 -22.248 -30.788 1.00 94.56 116 GLU A O 1
ATOM 861 N N . ALA A 1 117 ? -4.950 -20.077 -30.631 1.00 95.56 117 ALA A N 1
ATOM 862 C CA . ALA A 1 117 ? -3.735 -19.563 -31.249 1.00 95.56 117 ALA A CA 1
ATOM 863 C C . ALA A 1 117 ? -3.057 -18.522 -30.358 1.00 95.56 117 ALA A C 1
ATOM 865 O O . ALA A 1 117 ? -3.714 -17.685 -29.736 1.00 95.56 117 ALA A O 1
ATOM 866 N N . ALA A 1 118 ? -1.725 -18.557 -30.339 1.00 97.31 118 ALA A N 1
ATOM 867 C CA . ALA A 1 118 ? -0.929 -17.564 -29.638 1.00 97.31 118 ALA A CA 1
ATOM 868 C C . ALA A 1 118 ? -1.124 -16.178 -30.269 1.00 97.31 118 ALA A C 1
ATOM 870 O O . ALA A 1 118 ? -0.981 -16.019 -31.483 1.00 97.31 118 ALA A O 1
ATOM 871 N N . SER A 1 119 ? -1.395 -15.163 -29.451 1.00 97.12 119 SER A N 1
ATOM 872 C CA . SER A 1 119 ? -1.454 -13.775 -29.916 1.00 97.12 119 SER A CA 1
ATOM 873 C C . SER A 1 119 ? -0.960 -12.817 -28.847 1.00 97.12 119 SER A C 1
ATOM 875 O O . SER A 1 119 ? -1.261 -12.999 -27.669 1.00 97.12 119 SER A O 1
ATOM 877 N N . VAL A 1 120 ? -0.244 -11.774 -29.257 1.00 96.38 120 VAL A N 1
ATOM 878 C CA . VAL A 1 120 ? 0.241 -10.725 -28.360 1.00 96.38 120 VAL A CA 1
ATOM 879 C C . VAL A 1 120 ? -0.064 -9.372 -28.982 1.00 96.38 120 VAL A C 1
ATOM 881 O O . VAL A 1 120 ? 0.417 -9.056 -30.068 1.00 96.38 120 VAL A O 1
ATOM 884 N N . ARG A 1 121 ? -0.826 -8.552 -28.263 1.00 95.19 121 ARG A N 1
ATOM 885 C CA . ARG A 1 121 ? -0.936 -7.115 -28.500 1.00 95.19 121 ARG A CA 1
ATOM 886 C C . ARG A 1 121 ? -0.265 -6.404 -27.338 1.00 95.19 121 ARG A C 1
ATOM 888 O O . ARG A 1 121 ? -0.713 -6.527 -26.201 1.00 95.19 121 ARG A O 1
ATOM 895 N N . TRP A 1 122 ? 0.766 -5.626 -27.639 1.00 93.94 122 TRP A N 1
ATOM 896 C CA . TRP A 1 122 ? 1.439 -4.773 -26.665 1.00 93.94 122 TRP A CA 1
ATOM 897 C C . TRP A 1 122 ? 1.228 -3.309 -27.030 1.00 93.94 122 TRP A C 1
ATOM 899 O O . TRP A 1 122 ? 1.633 -2.870 -28.104 1.00 93.94 122 TRP A O 1
ATOM 909 N N . GLY A 1 123 ? 0.549 -2.565 -26.165 1.00 91.25 123 GLY A N 1
ATOM 910 C CA . GLY A 1 123 ? 0.331 -1.133 -26.315 1.00 91.25 123 GLY A CA 1
ATOM 911 C C . GLY A 1 123 ? 1.218 -0.312 -25.381 1.00 91.25 123 GLY A C 1
ATOM 912 O O . GLY A 1 123 ? 1.858 -0.837 -24.476 1.00 91.25 123 GLY A O 1
ATOM 913 N N . GLY A 1 124 ? 1.252 1.002 -25.605 1.00 87.25 124 GLY A N 1
ATOM 914 C CA . GLY A 1 124 ? 2.007 1.948 -24.774 1.00 87.25 124 GLY A CA 1
ATOM 915 C C . GLY A 1 124 ? 1.180 2.633 -23.682 1.00 87.25 124 GLY A C 1
ATOM 916 O O . GLY A 1 124 ? 1.725 3.425 -22.921 1.00 87.25 124 GLY A O 1
ATOM 917 N N . ARG A 1 125 ? -0.134 2.374 -23.591 1.00 89.31 125 ARG A N 1
ATOM 918 C CA . ARG A 1 125 ? -1.044 3.103 -22.685 1.00 89.31 125 ARG A CA 1
ATOM 919 C C . ARG A 1 125 ? -1.173 2.416 -21.329 1.00 89.31 125 ARG A C 1
ATOM 921 O O . ARG A 1 125 ? -2.277 2.128 -20.869 1.00 89.31 125 ARG A O 1
ATOM 928 N N . HIS A 1 126 ? -0.034 2.102 -20.718 1.00 92.19 126 HIS A N 1
ATOM 929 C CA . HIS A 1 126 ? -0.001 1.512 -19.383 1.00 92.19 126 HIS A CA 1
ATOM 930 C C . HIS A 1 126 ? -0.668 2.454 -18.374 1.00 92.19 126 HIS A C 1
ATOM 932 O O . HIS A 1 126 ? -0.524 3.675 -18.460 1.00 92.19 126 HIS A O 1
ATOM 938 N N . ARG A 1 127 ? -1.405 1.888 -17.419 1.00 93.00 127 ARG A N 1
ATOM 939 C CA . ARG A 1 127 ? -2.109 2.648 -16.382 1.00 93.00 127 ARG A CA 1
ATOM 940 C C . ARG A 1 127 ? -1.425 2.436 -15.048 1.00 93.00 127 ARG A C 1
ATOM 942 O O . ARG A 1 127 ? -1.162 1.302 -14.675 1.00 93.00 127 ARG A O 1
ATOM 949 N N . ALA A 1 128 ? -1.166 3.505 -14.314 1.00 93.62 128 ALA A N 1
ATOM 950 C CA . ALA A 1 128 ? -0.572 3.416 -12.990 1.00 93.62 128 ALA A CA 1
ATOM 951 C C . ALA A 1 128 ? -1.643 3.681 -11.930 1.00 93.62 128 ALA A C 1
ATOM 953 O O . ALA A 1 128 ? -2.154 4.797 -11.854 1.00 93.62 128 ALA A O 1
ATOM 954 N N . ALA A 1 129 ? -1.958 2.662 -11.133 1.00 92.75 129 ALA A N 1
ATOM 955 C CA . ALA A 1 129 ? -2.809 2.790 -9.958 1.00 92.75 129 ALA A CA 1
ATOM 956 C C . ALA A 1 129 ? -1.970 3.345 -8.803 1.00 92.75 129 ALA A C 1
ATOM 958 O O . ALA A 1 129 ? -0.912 2.793 -8.490 1.00 92.75 129 ALA A O 1
ATOM 959 N N . VAL A 1 130 ? -2.407 4.451 -8.205 1.00 93.75 130 VAL A N 1
ATOM 960 C CA . VAL A 1 130 ? -1.662 5.181 -7.175 1.00 93.75 130 VAL A CA 1
ATOM 961 C C . VAL A 1 130 ? -2.475 5.182 -5.893 1.00 93.75 130 VAL A C 1
ATOM 963 O O . VAL A 1 130 ? -3.581 5.709 -5.841 1.00 93.75 130 VAL A O 1
ATOM 966 N N . ARG A 1 131 ? -1.903 4.629 -4.827 1.00 93.31 131 ARG A N 1
ATOM 967 C CA . ARG A 1 131 ? -2.554 4.545 -3.518 1.00 93.31 131 ARG A CA 1
ATOM 968 C C . ARG A 1 131 ? -1.612 4.982 -2.401 1.00 93.31 131 ARG A C 1
ATOM 970 O O . ARG A 1 131 ? -0.393 4.938 -2.584 1.00 93.31 131 ARG A O 1
ATOM 977 N N . PRO A 1 132 ? -2.140 5.398 -1.240 1.00 95.88 132 PRO A N 1
ATOM 978 C CA . PRO A 1 132 ? -1.312 5.608 -0.064 1.00 95.88 132 PRO A CA 1
ATOM 979 C C . PRO A 1 132 ? -0.544 4.341 0.307 1.00 95.88 132 PRO A C 1
ATOM 981 O O . PRO A 1 132 ? -1.067 3.230 0.191 1.00 95.88 132 PRO A O 1
ATOM 984 N N . ASP A 1 133 ? 0.686 4.515 0.779 1.00 94.50 133 ASP A N 1
ATOM 985 C CA . ASP A 1 133 ? 1.414 3.436 1.436 1.00 94.50 133 ASP A CA 1
ATOM 986 C C . ASP A 1 133 ? 0.667 3.001 2.709 1.00 94.50 133 ASP A C 1
ATOM 988 O O . ASP A 1 133 ? 0.222 3.842 3.493 1.00 94.50 133 ASP A O 1
ATOM 992 N N . LEU A 1 134 ? 0.515 1.690 2.921 1.00 92.06 134 LEU A N 1
ATOM 993 C CA . LEU A 1 134 ? -0.240 1.164 4.064 1.00 92.06 134 LEU A CA 1
ATOM 994 C C . LEU A 1 134 ? 0.458 1.439 5.401 1.00 92.06 134 LEU A C 1
ATOM 996 O O . LEU A 1 134 ? -0.222 1.680 6.396 1.00 92.06 134 LEU A O 1
ATOM 1000 N N . GLY A 1 135 ? 1.794 1.442 5.430 1.00 91.75 135 GLY A N 1
ATOM 1001 C CA . GLY A 1 135 ? 2.562 1.786 6.624 1.00 91.75 135 GLY A CA 1
ATOM 1002 C C . GLY A 1 135 ? 2.386 3.257 6.993 1.00 91.75 135 GLY A C 1
ATOM 1003 O O . GLY A 1 135 ? 2.146 3.586 8.154 1.00 91.75 135 GLY A O 1
ATOM 1004 N N . TRP A 1 136 ? 2.421 4.151 6.003 1.00 95.31 136 TRP A N 1
ATOM 1005 C CA . TRP A 1 136 ? 2.068 5.557 6.200 1.00 95.31 136 TRP A CA 1
ATOM 1006 C C . TRP A 1 136 ? 0.616 5.728 6.667 1.00 95.31 136 TRP A C 1
ATOM 1008 O O . TRP A 1 136 ? 0.364 6.447 7.634 1.00 95.31 136 TRP A O 1
ATOM 1018 N N . LEU A 1 137 ? -0.334 5.025 6.044 1.00 95.50 137 LEU A N 1
ATOM 1019 C CA . LEU A 1 137 ? -1.751 5.091 6.406 1.00 95.50 137 LEU A CA 1
ATOM 1020 C C . LEU A 1 137 ? -1.987 4.644 7.856 1.00 95.50 137 LEU A C 1
ATOM 1022 O O . LEU A 1 137 ? -2.721 5.299 8.594 1.00 95.50 137 LEU A O 1
ATOM 1026 N N . ALA A 1 138 ? -1.316 3.573 8.290 1.00 92.75 138 ALA A N 1
ATOM 1027 C CA . ALA A 1 138 ? -1.367 3.090 9.667 1.00 92.75 138 ALA A CA 1
ATOM 1028 C C . ALA A 1 138 ? -0.831 4.132 10.659 1.00 92.75 138 ALA A C 1
ATOM 1030 O O . ALA A 1 138 ? -1.446 4.353 11.702 1.00 92.75 138 ALA A O 1
ATOM 1031 N N . LYS A 1 139 ? 0.257 4.840 10.320 1.00 93.25 139 LYS A N 1
ATOM 1032 C CA . LYS A 1 139 ? 0.777 5.946 11.143 1.00 93.25 139 LYS A CA 1
ATOM 1033 C C . LYS A 1 139 ? -0.212 7.112 11.241 1.00 93.25 139 LYS A C 1
ATOM 1035 O O . LYS A 1 139 ? -0.384 7.667 12.326 1.00 93.25 139 LYS A O 1
ATOM 1040 N N . VAL A 1 140 ? -0.887 7.468 10.143 1.00 95.31 140 VAL A N 1
ATOM 1041 C CA . VAL A 1 140 ? -1.938 8.503 10.144 1.00 95.31 140 VAL A CA 1
ATOM 1042 C C . VAL A 1 140 ? -3.092 8.100 11.060 1.00 95.31 140 VAL A C 1
ATOM 1044 O O . VAL A 1 140 ? -3.485 8.884 11.921 1.00 95.31 140 VAL A O 1
ATOM 1047 N N . VAL A 1 141 ? -3.592 6.868 10.938 1.00 95.06 141 VAL A N 1
ATOM 1048 C CA . VAL A 1 141 ? -4.666 6.345 11.799 1.00 95.06 141 VAL A CA 1
ATOM 1049 C C . VAL A 1 141 ? -4.241 6.317 13.269 1.00 95.06 141 VAL A C 1
ATOM 1051 O O . VAL A 1 141 ? -4.980 6.804 14.121 1.00 95.06 141 VAL A O 1
ATOM 1054 N N . LYS A 1 142 ? -3.021 5.859 13.571 1.00 92.75 142 LYS A N 1
ATOM 1055 C CA . LYS A 1 142 ? -2.464 5.861 14.933 1.00 92.75 142 LYS A CA 1
ATOM 1056 C C . LYS A 1 142 ? -2.426 7.265 15.541 1.00 92.75 142 LYS A C 1
ATOM 1058 O O . LYS A 1 142 ? -2.759 7.433 16.711 1.00 92.75 142 LYS A O 1
ATOM 1063 N N . ARG A 1 143 ? -2.049 8.283 14.758 1.00 93.06 143 ARG A N 1
ATOM 1064 C CA . ARG A 1 143 ? -2.084 9.691 15.190 1.00 93.06 143 ARG A CA 1
ATOM 1065 C C . ARG A 1 143 ? -3.517 10.166 15.434 1.00 93.06 143 ARG A C 1
ATOM 1067 O O . ARG A 1 143 ? -3.764 10.860 16.412 1.00 93.06 143 ARG A O 1
ATOM 1074 N N . LEU A 1 144 ? -4.461 9.777 14.580 1.00 94.88 144 LEU A N 1
ATOM 1075 C CA . LEU A 1 144 ? -5.870 10.150 14.722 1.00 94.88 144 LEU A CA 1
ATOM 1076 C C . LEU A 1 144 ? -6.539 9.521 15.945 1.00 94.88 144 LEU A C 1
ATOM 1078 O O . LEU A 1 144 ? -7.378 10.161 16.568 1.00 94.88 144 LEU A O 1
ATOM 1082 N N . HIS A 1 145 ? -6.130 8.319 16.352 1.00 93.94 145 HIS A N 1
ATOM 1083 C CA . HIS A 1 145 ? -6.582 7.721 17.613 1.00 93.94 145 HIS A CA 1
ATOM 1084 C C . HIS A 1 145 ? -6.155 8.508 18.854 1.00 93.94 145 HIS A C 1
ATOM 1086 O O . HIS A 1 145 ? -6.747 8.333 19.915 1.00 93.94 145 HIS A O 1
ATOM 1092 N N . GLN A 1 146 ? -5.146 9.374 18.747 1.00 90.94 146 GLN A N 1
ATOM 1093 C CA . GLN A 1 146 ? -4.722 10.246 19.845 1.00 90.94 146 GLN A CA 1
ATOM 1094 C C . GLN A 1 146 ? -5.550 11.537 19.916 1.00 90.94 146 GLN A C 1
ATOM 1096 O O . GLN A 1 146 ? -5.489 12.238 20.927 1.00 90.94 146 GLN A O 1
ATOM 1101 N N . ASP A 1 147 ? -6.322 11.859 18.874 1.00 91.12 147 ASP A N 1
ATOM 1102 C CA . ASP A 1 147 ? -7.142 13.063 18.835 1.00 91.12 147 ASP A CA 1
ATOM 1103 C C . ASP A 1 147 ? -8.446 12.850 19.634 1.00 91.12 147 ASP A C 1
ATOM 1105 O O . ASP A 1 147 ? -9.273 12.001 19.271 1.00 91.12 147 ASP A O 1
ATOM 1109 N N . PRO A 1 148 ? -8.673 13.618 20.719 1.00 87.81 148 PRO A N 1
ATOM 1110 C CA . PRO A 1 148 ? -9.872 13.493 21.541 1.00 87.81 148 PRO A CA 1
ATOM 1111 C C . PRO A 1 148 ? -11.175 13.747 20.777 1.00 87.81 148 PRO A C 1
ATOM 1113 O O . PRO A 1 148 ? -12.217 13.291 21.247 1.00 87.81 148 PRO A O 1
ATOM 1116 N N . ALA A 1 149 ? -11.135 14.472 19.656 1.00 91.62 149 ALA A N 1
ATOM 1117 C CA . ALA A 1 149 ? -12.308 14.772 18.844 1.00 91.62 149 ALA A CA 1
ATOM 1118 C C . ALA A 1 149 ? -12.689 13.626 17.893 1.00 91.62 149 ALA A C 1
ATOM 1120 O O . ALA A 1 149 ? -13.829 13.578 17.439 1.00 91.62 149 ALA A O 1
ATOM 1121 N N . VAL A 1 150 ? -11.767 12.705 17.589 1.00 95.50 150 VAL A N 1
ATOM 1122 C CA . VAL A 1 150 ? -11.978 11.663 16.570 1.00 95.50 150 VAL A CA 1
ATOM 1123 C C . VAL A 1 150 ? -12.642 10.421 17.154 1.00 95.50 150 VAL A C 1
ATOM 1125 O O . VAL A 1 150 ? -13.680 9.997 16.655 1.00 95.50 150 VAL A O 1
ATOM 1128 N N . LEU A 1 151 ? -12.082 9.857 18.230 1.00 94.31 151 LEU A N 1
ATOM 1129 C CA . LEU A 1 151 ? -12.572 8.606 18.828 1.00 94.31 151 LEU A CA 1
ATOM 1130 C C . LEU A 1 151 ? -14.085 8.579 19.138 1.00 94.31 151 LEU A C 1
ATOM 1132 O O . LEU A 1 151 ? -14.699 7.543 18.883 1.00 94.31 151 LEU A O 1
ATOM 1136 N N . PRO A 1 152 ? -14.717 9.671 19.627 1.00 94.38 152 PRO A N 1
ATOM 1137 C CA . PRO A 1 152 ? -16.149 9.674 19.925 1.00 94.38 152 PRO A CA 1
ATOM 1138 C C . PRO A 1 152 ? -17.071 9.383 18.735 1.00 94.38 152 PRO A C 1
ATOM 1140 O O . PRO A 1 152 ? -18.214 8.985 18.951 1.00 94.38 152 PRO A O 1
ATOM 1143 N N . GLY A 1 153 ? -16.597 9.585 17.501 1.00 95.06 153 GLY A N 1
ATOM 1144 C CA . GLY A 1 153 ? -17.363 9.336 16.278 1.00 95.06 153 GLY A CA 1
ATOM 1145 C C . GLY A 1 153 ? -17.203 7.931 15.690 1.00 95.06 153 GLY A C 1
ATOM 1146 O O . GLY A 1 153 ? -17.795 7.657 14.651 1.00 95.06 153 GLY A O 1
ATOM 1147 N N . LEU A 1 154 ? -16.399 7.061 16.309 1.00 97.69 154 LEU A N 1
ATOM 1148 C CA . LEU A 1 154 ? -16.016 5.767 15.739 1.00 97.69 154 LEU A CA 1
ATOM 1149 C C . LEU A 1 154 ? -16.809 4.592 16.319 1.00 97.69 154 LEU A C 1
ATOM 1151 O O . LEU A 1 154 ? -17.344 4.643 17.434 1.00 97.69 154 LEU A O 1
ATOM 1155 N N . LEU A 1 155 ? -16.812 3.497 15.562 1.00 98.25 155 LEU A N 1
ATOM 1156 C CA . LEU A 1 155 ? -17.191 2.176 16.048 1.00 98.25 155 LEU A CA 1
ATOM 1157 C C . LEU A 1 155 ? -15.970 1.472 16.639 1.00 98.25 155 LEU A C 1
ATOM 1159 O O . LEU A 1 155 ? -14.857 1.607 16.131 1.00 98.25 155 LEU A O 1
ATOM 1163 N N . LEU A 1 156 ? -16.198 0.689 17.687 1.00 98.31 156 LEU A N 1
ATOM 1164 C CA . LEU A 1 156 ? -15.195 -0.086 18.403 1.00 98.31 156 LEU A CA 1
ATOM 1165 C C . LEU A 1 156 ? -15.541 -1.571 18.364 1.00 98.31 156 LEU A C 1
ATOM 1167 O O . LEU A 1 156 ? -16.710 -1.942 18.454 1.00 98.31 156 LEU A O 1
ATOM 1171 N N . VAL A 1 157 ? -14.525 -2.422 18.281 1.00 98.38 157 VAL A N 1
ATOM 1172 C CA . VAL A 1 157 ? -14.666 -3.876 18.420 1.00 98.38 157 VAL A CA 1
ATOM 1173 C C . VAL A 1 157 ? -13.444 -4.445 19.134 1.00 98.38 157 VAL A C 1
ATOM 1175 O O . VAL A 1 157 ? -12.329 -3.968 18.935 1.00 98.38 157 VAL A O 1
ATOM 1178 N N . ALA A 1 158 ? -13.635 -5.449 19.985 1.00 98.19 158 ALA A N 1
ATOM 1179 C CA . ALA A 1 158 ? -12.539 -6.155 20.631 1.00 98.19 158 ALA A CA 1
ATOM 1180 C C . ALA A 1 158 ? -11.680 -6.893 19.598 1.00 98.19 158 ALA A C 1
ATOM 1182 O O . ALA A 1 158 ? -12.200 -7.574 18.711 1.00 98.19 158 ALA A O 1
ATOM 1183 N N . ASP A 1 159 ? -10.358 -6.777 19.731 1.00 96.38 159 ASP A N 1
ATOM 1184 C CA . ASP A 1 159 ? -9.432 -7.522 18.885 1.00 96.38 159 ASP A CA 1
ATOM 1185 C C . ASP A 1 159 ? -9.553 -9.029 19.181 1.00 96.38 159 ASP A C 1
ATOM 1187 O O . ASP A 1 159 ? -9.444 -9.476 20.326 1.00 96.38 159 ASP A O 1
ATOM 1191 N N . GLN A 1 160 ? -9.779 -9.826 18.137 1.00 93.94 160 GLN A N 1
ATOM 1192 C CA . GLN A 1 160 ? -10.001 -11.272 18.241 1.00 93.94 160 GLN A CA 1
ATOM 1193 C C . GLN A 1 160 ? -8.739 -12.061 18.627 1.00 93.94 160 GLN A C 1
ATOM 1195 O O . GLN A 1 160 ? -8.831 -13.237 18.977 1.00 93.94 160 GLN A O 1
ATOM 1200 N N . GLN A 1 161 ? -7.564 -11.432 18.584 1.00 94.69 161 GLN A N 1
ATOM 1201 C CA . GLN A 1 161 ? -6.291 -11.988 19.036 1.00 94.69 161 GLN A CA 1
ATOM 1202 C C . GLN A 1 161 ? -6.076 -11.807 20.546 1.00 94.69 161 GLN A C 1
ATOM 1204 O O . GLN A 1 161 ? -5.093 -12.322 21.087 1.00 94.69 161 GLN A O 1
ATOM 1209 N N . CYS A 1 162 ? -6.971 -11.098 21.242 1.00 95.56 162 CYS A N 1
ATOM 1210 C CA . CYS A 1 162 ? -6.923 -10.957 22.692 1.00 95.56 162 CYS A CA 1
ATOM 1211 C C . CYS A 1 162 ? -7.070 -12.316 23.393 1.00 95.56 162 CYS A C 1
ATOM 1213 O O . CYS A 1 162 ? -8.049 -13.036 23.201 1.00 95.56 162 CYS A O 1
ATOM 1215 N N . VAL A 1 163 ? -6.138 -12.636 24.292 1.00 96.38 163 VAL A N 1
ATOM 1216 C CA . VAL A 1 163 ? -6.181 -13.848 25.121 1.00 96.38 163 VAL A CA 1
ATOM 1217 C C . VAL A 1 163 ? -6.100 -13.479 26.595 1.00 96.38 163 VAL A C 1
ATOM 1219 O O . VAL A 1 163 ? -5.249 -12.695 27.016 1.00 96.38 163 VAL A O 1
ATOM 1222 N N . VAL A 1 164 ? -6.954 -14.088 27.415 1.00 96.75 164 VAL A N 1
ATOM 1223 C CA . VAL A 1 164 ? -6.868 -13.969 28.875 1.00 96.75 164 VAL A CA 1
ATOM 1224 C C . VAL A 1 164 ? -5.889 -15.015 29.413 1.00 96.75 164 VAL A C 1
ATOM 1226 O O . VAL A 1 164 ? -6.084 -16.214 29.228 1.00 96.75 164 VAL A O 1
ATOM 1229 N N . ARG A 1 165 ? -4.840 -14.567 30.111 1.00 96.56 165 ARG A N 1
ATOM 1230 C CA . ARG A 1 165 ? -3.849 -15.416 30.794 1.00 96.56 165 ARG A CA 1
ATOM 1231 C C . ARG A 1 165 ? -3.815 -15.064 32.279 1.00 96.56 165 ARG A C 1
ATOM 1233 O O . ARG A 1 165 ? -3.197 -14.081 32.690 1.00 96.56 165 ARG A O 1
ATOM 1240 N N . GLY A 1 166 ? -4.513 -15.851 33.096 1.00 95.31 166 GLY A N 1
ATOM 1241 C CA . GLY A 1 166 ? -4.678 -15.561 34.522 1.00 95.31 166 GLY A CA 1
ATOM 1242 C C . GLY A 1 166 ? -5.366 -14.209 34.741 1.00 95.31 166 GLY A C 1
ATOM 1243 O O . GLY A 1 166 ? -6.496 -14.006 34.311 1.00 95.31 166 GLY A O 1
ATOM 1244 N N . SER A 1 167 ? -4.678 -13.269 35.393 1.00 96.12 167 SER A N 1
ATOM 1245 C CA . SER A 1 167 ? -5.188 -11.918 35.684 1.00 96.12 167 SER A CA 1
ATOM 1246 C C . SER A 1 167 ? -4.836 -10.869 34.617 1.00 96.12 167 SER A C 1
ATOM 1248 O O . SER A 1 167 ? -4.955 -9.663 34.867 1.00 96.12 167 SER A O 1
ATOM 1250 N N . ARG A 1 168 ? -4.371 -11.299 33.438 1.00 97.81 168 ARG A N 1
ATOM 1251 C CA . ARG A 1 168 ? -3.907 -10.425 32.352 1.00 97.81 168 ARG A CA 1
ATOM 1252 C C . ARG A 1 168 ? -4.700 -10.662 31.073 1.00 97.81 168 ARG A C 1
ATOM 1254 O O . ARG A 1 168 ? -4.995 -11.801 30.729 1.00 97.81 168 ARG A O 1
ATOM 1261 N N . LEU A 1 169 ? -4.998 -9.573 30.375 1.00 98.06 169 LEU A N 1
ATOM 1262 C CA . LEU A 1 169 ? -5.431 -9.576 28.984 1.00 98.06 169 LEU A CA 1
ATOM 1263 C C . LEU A 1 169 ? -4.185 -9.341 28.137 1.00 98.06 169 LEU A C 1
ATOM 1265 O O . LEU A 1 169 ? -3.413 -8.426 28.435 1.00 98.06 169 LEU A O 1
ATOM 1269 N N . VAL A 1 170 ? -3.973 -10.182 27.134 1.00 97.62 170 VAL A N 1
ATOM 1270 C CA . VAL A 1 170 ? -2.727 -10.244 26.374 1.00 97.62 170 VAL A CA 1
ATOM 1271 C C . VAL A 1 170 ? -3.016 -10.188 24.882 1.00 97.62 170 VAL A C 1
ATOM 1273 O O . VAL A 1 170 ? -3.839 -10.955 24.389 1.00 97.62 170 VAL A O 1
ATOM 1276 N N . LEU A 1 171 ? -2.296 -9.319 24.178 1.00 96.25 171 LEU A N 1
ATOM 1277 C CA . LEU A 1 171 ? -2.140 -9.340 22.730 1.00 96.25 171 LEU A CA 1
ATOM 1278 C C . LEU A 1 171 ? -0.758 -9.918 22.413 1.00 96.25 171 LEU A C 1
ATOM 1280 O O . LEU A 1 171 ? 0.246 -9.263 22.699 1.00 96.25 171 LEU A O 1
ATOM 1284 N N . PRO A 1 172 ? -0.683 -11.147 21.877 1.00 92.00 172 PRO A N 1
ATOM 1285 C CA . PRO A 1 172 ? 0.587 -11.846 21.699 1.00 92.00 172 PRO A CA 1
ATOM 1286 C C . PRO A 1 172 ? 1.432 -11.318 20.532 1.00 92.00 172 PRO A C 1
ATOM 1288 O O . PRO A 1 172 ? 2.628 -11.588 20.498 1.00 92.00 172 PRO A O 1
ATOM 1291 N N . TYR A 1 173 ? 0.818 -10.616 19.573 1.00 88.50 173 TYR A N 1
ATOM 1292 C CA . TYR A 1 173 ? 1.463 -10.213 18.324 1.00 88.50 173 TYR A CA 1
ATOM 1293 C C . TYR A 1 173 ? 1.121 -8.766 17.980 1.00 88.50 173 TYR A C 1
ATOM 1295 O O . TYR A 1 173 ? 0.226 -8.505 17.180 1.00 88.50 173 TYR A O 1
ATOM 1303 N N . VAL A 1 174 ? 1.837 -7.824 18.585 1.00 85.88 174 VAL A N 1
ATOM 1304 C CA . VAL A 1 174 ? 1.747 -6.408 18.225 1.00 85.88 174 VAL A CA 1
ATOM 1305 C C . VAL A 1 174 ? 3.000 -6.035 17.431 1.00 85.88 174 VAL A C 1
ATOM 1307 O O . VAL A 1 174 ? 4.106 -6.223 17.941 1.00 85.88 174 VAL A O 1
ATOM 1310 N N . PRO A 1 175 ? 2.870 -5.541 16.187 1.00 77.31 175 PRO A N 1
ATOM 1311 C CA . PRO A 1 175 ? 4.014 -5.030 15.440 1.00 77.31 175 PRO A CA 1
ATOM 1312 C C . PRO A 1 175 ? 4.675 -3.868 16.192 1.00 77.31 175 PRO A C 1
ATOM 1314 O O . PRO A 1 175 ? 3.983 -2.924 16.585 1.00 77.31 175 PRO A O 1
ATOM 1317 N N . SER A 1 176 ? 5.995 -3.926 16.387 1.00 71.81 176 SER A N 1
ATOM 1318 C CA . SER A 1 176 ? 6.752 -2.792 16.926 1.00 71.81 176 SER A CA 1
ATOM 1319 C C . SER A 1 176 ? 6.888 -1.684 15.871 1.00 71.81 176 SER A C 1
ATOM 1321 O O . SER A 1 176 ? 6.906 -1.944 14.663 1.00 71.81 176 SER A O 1
ATOM 1323 N N . ASP A 1 177 ? 6.962 -0.422 16.302 1.00 64.94 177 ASP A N 1
ATOM 1324 C CA . ASP A 1 177 ? 7.110 0.714 15.387 1.00 64.94 177 ASP A CA 1
ATOM 1325 C C . ASP A 1 177 ? 8.492 0.671 14.708 1.00 64.94 177 ASP A C 1
ATOM 1327 O O . ASP A 1 177 ? 9.491 1.117 15.268 1.00 64.94 177 ASP A O 1
ATOM 1331 N N . GLY A 1 178 ? 8.536 0.202 13.458 1.00 58.16 178 GLY A N 1
ATOM 1332 C CA . GLY A 1 178 ? 9.712 0.323 12.590 1.00 58.16 178 GLY A CA 1
ATOM 1333 C C . GLY A 1 178 ? 10.731 -0.813 12.672 1.00 58.16 178 GLY A C 1
ATOM 1334 O O . GLY A 1 178 ? 11.793 -0.681 12.068 1.00 58.16 178 GLY A O 1
ATOM 1335 N N . ASP A 1 179 ? 10.412 -1.916 13.350 1.00 56.91 179 ASP A N 1
ATOM 1336 C CA . ASP A 1 179 ? 11.256 -3.112 13.402 1.00 56.91 179 ASP A CA 1
ATOM 1337 C C . ASP A 1 179 ? 10.418 -4.365 13.091 1.00 56.91 179 ASP A C 1
ATOM 1339 O O . ASP A 1 179 ? 9.224 -4.406 13.385 1.00 56.91 179 ASP A O 1
ATOM 1343 N N . GLU A 1 180 ? 11.015 -5.410 12.509 1.00 62.62 180 GLU A N 1
ATOM 1344 C CA . GLU A 1 180 ? 10.310 -6.680 12.213 1.00 62.62 180 GLU A CA 1
ATOM 1345 C C . GLU A 1 180 ? 10.043 -7.523 13.481 1.00 62.62 180 GLU A C 1
ATOM 1347 O O . GLU A 1 180 ? 9.746 -8.718 13.414 1.00 62.62 180 GLU A O 1
ATOM 1352 N N . THR A 1 181 ? 10.168 -6.915 14.662 1.00 73.44 181 THR A N 1
ATOM 1353 C CA . THR A 1 181 ? 9.980 -7.571 15.951 1.00 73.44 181 THR A CA 1
ATOM 1354 C C . THR A 1 181 ? 8.512 -7.521 16.377 1.00 73.44 181 THR A C 1
ATOM 1356 O O . THR A 1 181 ? 7.805 -6.524 16.219 1.00 73.44 181 THR A O 1
ATOM 1359 N N . LEU A 1 182 ? 8.038 -8.651 16.902 1.00 83.12 182 LEU A N 1
ATOM 1360 C CA . LEU A 1 182 ? 6.705 -8.782 17.479 1.00 83.12 182 LEU A CA 1
ATOM 1361 C C . LEU A 1 182 ? 6.812 -8.604 18.989 1.00 83.12 182 LEU A C 1
ATOM 1363 O O . LEU A 1 182 ? 7.609 -9.281 19.643 1.00 83.12 182 LEU A O 1
ATOM 1367 N N . GLU A 1 183 ? 5.988 -7.720 19.533 1.00 88.38 183 GLU A N 1
ATOM 1368 C CA . GLU A 1 183 ? 5.902 -7.473 20.964 1.00 88.38 183 GLU A CA 1
ATOM 1369 C C . GLU A 1 183 ? 4.616 -8.062 21.544 1.00 88.38 183 GLU A C 1
ATOM 1371 O O . GLU A 1 183 ? 3.558 -8.079 20.909 1.00 88.38 183 GLU A O 1
ATOM 1376 N N . GLU A 1 184 ? 4.708 -8.525 22.790 1.00 92.75 184 GLU A N 1
ATOM 1377 C CA . GLU A 1 184 ? 3.540 -8.891 23.581 1.00 92.75 184 GLU A CA 1
ATOM 1378 C C . GLU A 1 184 ? 3.097 -7.689 24.420 1.00 92.75 184 GLU A C 1
ATOM 1380 O O . GLU A 1 184 ? 3.833 -7.200 25.281 1.00 92.75 184 GLU A O 1
ATOM 1385 N N . VAL A 1 185 ? 1.857 -7.245 24.217 1.00 94.12 185 VAL A N 1
ATOM 1386 C CA . VAL A 1 185 ? 1.248 -6.179 25.018 1.00 94.12 185 VAL A CA 1
ATOM 1387 C C . VAL A 1 185 ? 0.276 -6.803 26.006 1.00 94.12 185 VAL A C 1
ATOM 1389 O O . VAL A 1 185 ? -0.536 -7.657 25.657 1.00 94.12 185 VAL A O 1
ATOM 1392 N N . SER A 1 186 ? 0.329 -6.375 27.268 1.00 96.31 186 SER A N 1
ATOM 1393 C CA . SER A 1 186 ? -0.601 -6.870 28.281 1.00 96.31 186 SER A CA 1
ATOM 1394 C C . SER A 1 186 ? -1.111 -5.784 29.220 1.00 96.31 186 SER A C 1
ATOM 1396 O O . SER A 1 186 ? -0.382 -4.878 29.629 1.00 96.31 186 SER A O 1
ATOM 1398 N N . VAL A 1 187 ? -2.373 -5.922 29.624 1.00 96.88 187 VAL A N 1
ATOM 1399 C CA . VAL A 1 187 ? -3.025 -5.105 30.656 1.00 96.88 187 VAL A CA 1
ATOM 1400 C C . VAL A 1 187 ? -3.641 -6.005 31.721 1.00 96.88 187 VAL A C 1
ATOM 1402 O O . VAL A 1 187 ? -3.788 -7.214 31.541 1.00 96.88 187 VAL A O 1
ATOM 1405 N N . ARG A 1 188 ? -3.973 -5.438 32.882 1.00 97.25 188 ARG A N 1
ATOM 1406 C CA . ARG A 1 188 ? -4.689 -6.192 33.916 1.00 97.25 188 ARG A CA 1
ATOM 1407 C C . ARG A 1 188 ? -6.110 -6.474 33.427 1.00 97.25 188 ARG A C 1
ATOM 1409 O O . ARG A 1 188 ? -6.815 -5.549 33.041 1.00 97.25 188 ARG A O 1
ATOM 1416 N N . HIS A 1 189 ? -6.535 -7.730 33.496 1.00 97.56 189 HIS A N 1
ATOM 1417 C CA . HIS A 1 189 ? -7.895 -8.143 33.166 1.00 97.56 189 HIS A CA 1
ATOM 1418 C C . HIS A 1 189 ? -8.806 -7.913 34.381 1.00 97.56 189 HIS A C 1
ATOM 1420 O O . HIS A 1 189 ? -9.025 -8.803 35.201 1.00 97.56 189 HIS A O 1
ATOM 1426 N N . THR A 1 190 ? -9.231 -6.663 34.571 1.00 97.31 190 THR A N 1
ATOM 1427 C CA . THR A 1 190 ? -10.175 -6.271 35.630 1.00 97.31 190 THR A CA 1
ATOM 1428 C C . THR A 1 190 ? -11.618 -6.553 35.205 1.00 97.31 190 THR A C 1
ATOM 1430 O O . THR A 1 190 ? -11.881 -6.804 34.032 1.00 97.31 190 THR A O 1
ATOM 1433 N N . ALA A 1 191 ? -12.569 -6.465 36.143 1.00 97.06 191 ALA A N 1
ATOM 1434 C CA . ALA A 1 191 ? -13.994 -6.596 35.828 1.00 97.06 191 ALA A CA 1
ATOM 1435 C C . ALA A 1 191 ? -14.462 -5.558 34.789 1.00 97.06 191 ALA A C 1
ATOM 1437 O O . ALA A 1 191 ? -15.190 -5.914 33.872 1.00 97.06 191 ALA A O 1
ATOM 1438 N N . VAL A 1 192 ? -13.976 -4.312 34.882 1.00 97.19 192 VAL A N 1
ATOM 1439 C CA . VAL A 1 192 ? -14.308 -3.243 33.921 1.00 97.19 192 VAL A CA 1
ATOM 1440 C C . VAL A 1 192 ? -13.749 -3.552 32.529 1.00 97.19 192 VAL A C 1
ATOM 1442 O O . VAL A 1 192 ? -14.451 -3.389 31.541 1.00 97.19 192 VAL A O 1
ATOM 1445 N N . VAL A 1 193 ? -12.514 -4.063 32.431 1.00 97.69 193 VAL A N 1
ATOM 1446 C CA . VAL A 1 193 ? -11.941 -4.491 31.139 1.00 97.69 193 VAL A CA 1
ATOM 1447 C C . VAL A 1 193 ? -12.736 -5.657 30.550 1.00 97.69 193 VAL A C 1
ATOM 1449 O O . VAL A 1 193 ? -13.026 -5.651 29.360 1.00 97.69 193 VAL A O 1
ATOM 1452 N N . ALA A 1 194 ? -13.119 -6.637 31.372 1.00 97.50 194 ALA A N 1
ATOM 1453 C CA . ALA A 1 194 ? -13.935 -7.762 30.923 1.00 97.50 194 ALA A CA 1
ATOM 1454 C C . ALA A 1 194 ? -15.318 -7.317 30.413 1.00 97.50 194 ALA A C 1
ATOM 1456 O O . ALA A 1 194 ? -15.824 -7.907 29.461 1.00 97.50 194 ALA A O 1
ATOM 1457 N N . GLU A 1 195 ? -15.912 -6.284 31.021 1.00 98.19 195 GLU A N 1
ATOM 1458 C CA . GLU A 1 195 ? -17.157 -5.670 30.543 1.00 98.19 195 GLU A CA 1
ATOM 1459 C C . GLU A 1 195 ? -16.972 -5.010 29.182 1.00 98.19 195 GLU A C 1
ATOM 1461 O O . GLU A 1 195 ? -17.684 -5.347 28.242 1.00 98.19 195 GLU A O 1
ATOM 1466 N N . VAL A 1 196 ? -15.949 -4.159 29.048 1.00 98.19 196 VAL A N 1
ATOM 1467 C CA . VAL A 1 196 ? -15.631 -3.476 27.788 1.00 98.19 196 VAL A CA 1
ATOM 1468 C C . VAL A 1 196 ? -15.477 -4.476 26.638 1.00 98.19 196 VAL A C 1
ATOM 1470 O O . VAL A 1 196 ? -16.041 -4.272 25.568 1.00 98.19 196 VAL A O 1
ATOM 1473 N N . LEU A 1 197 ? -14.744 -5.574 26.852 1.00 97.88 197 LEU A N 1
ATOM 1474 C CA . LEU A 1 197 ? -14.552 -6.601 25.822 1.00 97.88 197 LEU A CA 1
ATOM 1475 C C . LEU A 1 197 ? -15.846 -7.338 25.466 1.00 97.88 197 LEU A C 1
ATOM 1477 O O . LEU A 1 197 ? -16.021 -7.732 24.316 1.00 97.88 197 LEU A O 1
ATOM 1481 N N . ARG A 1 198 ? -16.738 -7.550 26.440 1.00 97.38 198 ARG A N 1
ATOM 1482 C CA . ARG A 1 198 ? -18.026 -8.210 26.205 1.00 97.38 198 ARG A CA 1
ATOM 1483 C C . ARG A 1 198 ? -18.957 -7.318 25.397 1.00 97.38 198 ARG A C 1
ATOM 1485 O O . ARG A 1 198 ? -19.541 -7.790 24.426 1.00 97.38 198 ARG A O 1
ATOM 1492 N N . ASP A 1 199 ? -19.055 -6.046 25.768 1.00 98.00 199 ASP A N 1
ATOM 1493 C CA . ASP A 1 199 ? -19.878 -5.065 25.062 1.00 98.00 199 ASP A CA 1
ATOM 1494 C C . ASP A 1 199 ? -19.352 -4.779 23.651 1.00 98.00 199 ASP A C 1
ATOM 1496 O O . ASP A 1 199 ? -20.141 -4.563 22.733 1.00 98.00 199 ASP A O 1
ATOM 1500 N N . ALA A 1 200 ? -18.031 -4.844 23.463 1.00 98.25 200 ALA A N 1
ATOM 1501 C CA . ALA A 1 200 ? -17.367 -4.701 22.171 1.00 98.25 200 ALA A CA 1
ATOM 1502 C C . ALA A 1 200 ? -17.134 -6.041 21.440 1.00 98.25 200 ALA A C 1
ATOM 1504 O O . ALA A 1 200 ? -16.322 -6.097 20.518 1.00 98.25 200 ALA A O 1
ATOM 1505 N N . ALA A 1 201 ? -17.825 -7.131 21.810 1.00 97.44 201 ALA A N 1
ATOM 1506 C CA . ALA A 1 201 ? -17.720 -8.416 21.100 1.00 97.44 201 ALA A CA 1
ATOM 1507 C C . ALA A 1 201 ? -18.220 -8.337 19.641 1.00 97.44 201 ALA A C 1
ATOM 1509 O O . ALA A 1 201 ? -17.834 -9.139 18.791 1.00 97.44 201 ALA A O 1
ATOM 1510 N N . SER A 1 202 ? -19.066 -7.349 19.354 1.00 97.19 202 SER A N 1
ATOM 1511 C CA . SER A 1 202 ? -19.470 -6.902 18.021 1.00 97.19 202 SER A CA 1
ATOM 1512 C C . SER A 1 202 ? -19.266 -5.387 17.911 1.00 97.19 202 SER A C 1
ATOM 1514 O O . SER A 1 202 ? -19.218 -4.731 18.954 1.00 97.19 202 SER A O 1
ATOM 1516 N N . PRO A 1 203 ? -19.186 -4.810 16.694 1.00 98.06 203 PRO A N 1
ATOM 1517 C CA . PRO A 1 203 ? -19.028 -3.368 16.525 1.00 98.06 203 PRO A CA 1
ATOM 1518 C C . PRO A 1 203 ? -20.058 -2.561 17.330 1.00 98.06 203 PRO A C 1
ATOM 1520 O O . PRO A 1 203 ? -21.261 -2.784 17.191 1.00 98.06 203 PRO A O 1
ATOM 1523 N N . VAL A 1 204 ? -19.582 -1.629 18.157 1.00 98.56 204 VAL A N 1
ATOM 1524 C CA . VAL A 1 204 ? -20.392 -0.774 19.040 1.00 98.56 204 VAL A CA 1
ATOM 1525 C C . VAL A 1 204 ? -19.920 0.675 18.948 1.00 98.56 204 VAL A C 1
ATOM 1527 O O . VAL A 1 204 ? -18.723 0.934 18.833 1.00 98.56 204 VAL A O 1
ATOM 1530 N N . ALA A 1 205 ? -20.839 1.641 18.982 1.00 98.38 205 ALA A N 1
ATOM 1531 C CA . ALA A 1 205 ? -20.463 3.053 18.959 1.00 98.38 205 ALA A CA 1
ATOM 1532 C C . ALA A 1 205 ? -19.702 3.443 20.234 1.00 98.38 205 ALA A C 1
ATOM 1534 O O . ALA A 1 205 ? -20.069 3.019 21.331 1.00 98.38 205 ALA A O 1
ATOM 1535 N N . TRP A 1 206 ? -18.687 4.307 20.110 1.00 97.38 206 TRP A N 1
ATOM 1536 C CA . TRP A 1 206 ? -17.917 4.816 21.253 1.00 97.38 206 TRP A CA 1
ATOM 1537 C C . TRP A 1 206 ? -18.808 5.286 22.411 1.00 97.38 206 TRP A C 1
ATOM 1539 O O . TRP A 1 206 ? -18.636 4.860 23.553 1.00 97.38 206 TRP A O 1
ATOM 1549 N N . ALA A 1 207 ? -19.769 6.168 22.114 1.00 96.00 207 ALA A N 1
ATOM 1550 C CA . ALA A 1 207 ? -20.640 6.766 23.123 1.00 96.00 207 ALA A CA 1
ATOM 1551 C C . ALA A 1 207 ? -21.506 5.717 23.836 1.00 96.00 207 ALA A C 1
ATOM 1553 O O . ALA A 1 207 ? -21.709 5.796 25.045 1.00 96.00 207 ALA A O 1
ATOM 1554 N N . GLU A 1 208 ? -21.970 4.715 23.092 1.00 97.94 208 GLU A N 1
ATOM 1555 C CA . GLU A 1 208 ? -22.770 3.618 23.623 1.00 97.94 208 GLU A CA 1
ATOM 1556 C C . GLU A 1 208 ? -21.942 2.704 24.533 1.00 97.94 208 GLU A C 1
ATOM 1558 O O . GLU A 1 208 ? -22.391 2.373 25.628 1.00 97.94 208 GLU A O 1
ATOM 1563 N N . LEU A 1 209 ? -20.715 2.358 24.132 1.00 98.12 209 LEU A N 1
ATOM 1564 C CA . LEU A 1 209 ? -19.806 1.566 24.962 1.00 98.12 209 LEU A CA 1
ATOM 1565 C C . LEU A 1 209 ? -19.492 2.277 26.283 1.00 98.12 209 LEU A C 1
ATOM 1567 O O . LEU A 1 209 ? -19.581 1.675 27.350 1.00 98.12 209 LEU A O 1
ATOM 1571 N N . VAL A 1 210 ? -19.151 3.569 26.225 1.00 97.31 210 VAL A N 1
ATOM 1572 C CA . VAL A 1 210 ? -18.856 4.357 27.432 1.00 97.31 210 VAL A CA 1
ATOM 1573 C C . VAL A 1 210 ? -20.078 4.436 28.348 1.00 97.31 210 VAL A C 1
ATOM 1575 O O . VAL A 1 210 ? -19.924 4.277 29.560 1.00 97.31 210 VAL A O 1
ATOM 1578 N N . ALA A 1 211 ? -21.279 4.639 27.798 1.00 96.88 211 ALA A N 1
ATOM 1579 C CA . ALA A 1 211 ? -22.516 4.681 28.575 1.00 96.88 211 ALA A CA 1
ATOM 1580 C C . ALA A 1 211 ? -22.798 3.341 29.275 1.00 96.88 211 ALA A C 1
ATOM 1582 O O . ALA A 1 211 ? -22.946 3.324 30.495 1.00 96.88 211 ALA A O 1
ATOM 1583 N N . ARG A 1 212 ? -22.774 2.220 28.539 1.00 97.44 212 ARG A N 1
ATOM 1584 C CA . ARG A 1 212 ? -23.028 0.875 29.092 1.00 97.44 212 ARG A CA 1
ATOM 1585 C C . ARG A 1 212 ? -22.048 0.509 30.206 1.00 97.44 212 ARG A C 1
ATOM 1587 O O . ARG A 1 212 ? -22.456 0.057 31.273 1.00 97.44 212 ARG A O 1
ATOM 1594 N N . VAL A 1 213 ? -20.759 0.783 30.005 1.00 97.38 213 VAL A N 1
ATOM 1595 C CA . VAL A 1 213 ? -19.730 0.515 31.020 1.00 97.38 213 VAL A CA 1
ATOM 1596 C C . VAL A 1 213 ? -19.899 1.434 32.235 1.00 97.38 213 VAL A C 1
ATOM 1598 O O . VAL A 1 213 ? -19.725 0.989 33.369 1.00 97.38 213 VAL A O 1
ATOM 1601 N N . SER A 1 214 ? -20.278 2.698 32.034 1.00 96.69 214 SER A N 1
ATOM 1602 C CA . SER A 1 214 ? -20.543 3.628 33.142 1.00 96.69 214 SER A CA 1
ATOM 1603 C C . SER A 1 214 ? -21.768 3.206 33.963 1.00 96.69 214 SER A C 1
ATOM 1605 O O . SER A 1 214 ? -21.739 3.283 35.190 1.00 96.69 214 SER A O 1
ATOM 1607 N N . GLU A 1 215 ? -22.819 2.700 33.311 1.00 96.81 215 GLU A N 1
ATOM 1608 C CA . GLU A 1 215 ? -24.006 2.139 33.971 1.00 96.81 215 GLU A CA 1
ATOM 1609 C C . GLU A 1 215 ? -23.684 0.857 34.752 1.00 96.81 215 GLU A C 1
ATOM 1611 O O . GLU A 1 215 ? -24.161 0.681 35.874 1.00 96.81 215 GLU A O 1
ATOM 1616 N N . ALA A 1 216 ? -22.838 -0.018 34.199 1.00 96.81 216 ALA A N 1
ATOM 1617 C CA . ALA A 1 216 ? -22.402 -1.246 34.862 1.00 96.81 216 ALA A CA 1
ATOM 1618 C C . ALA A 1 216 ? -21.488 -0.984 36.076 1.00 96.81 216 ALA A C 1
ATOM 1620 O O . ALA A 1 216 ? -21.456 -1.786 37.014 1.00 96.81 216 ALA A O 1
ATOM 1621 N N . PHE A 1 217 ? -20.772 0.149 36.098 1.00 96.38 217 PHE A N 1
ATOM 1622 C CA . PHE A 1 217 ? -19.863 0.534 37.183 1.00 96.38 217 PHE A CA 1
ATOM 1623 C C . PHE A 1 217 ? -20.118 1.965 37.702 1.00 96.38 217 PHE A C 1
ATOM 1625 O O . PHE A 1 217 ? -19.238 2.817 37.581 1.00 96.38 217 PHE A O 1
ATOM 1632 N N . PRO A 1 218 ? -21.243 2.236 38.398 1.00 93.94 218 PRO A N 1
ATOM 1633 C CA . PRO A 1 218 ? -21.621 3.595 38.821 1.00 93.94 218 PRO A CA 1
ATOM 1634 C C . PRO A 1 218 ? -20.643 4.277 39.792 1.00 93.94 218 PRO A C 1
ATOM 1636 O O . PRO A 1 218 ? -20.675 5.491 39.967 1.00 93.94 218 PRO A O 1
ATOM 1639 N N . ALA A 1 219 ? -19.795 3.497 40.469 1.00 93.38 219 ALA A N 1
ATOM 1640 C CA . ALA A 1 219 ? -18.766 4.011 41.371 1.00 93.38 219 ALA A CA 1
ATOM 1641 C C . ALA A 1 219 ? -17.497 4.490 40.636 1.00 93.38 219 ALA A C 1
ATOM 1643 O O . ALA A 1 219 ? -16.643 5.129 41.253 1.00 93.38 219 ALA A O 1
ATOM 1644 N N . ALA A 1 220 ? -17.340 4.161 39.349 1.00 91.50 220 ALA A N 1
ATOM 1645 C CA . ALA A 1 220 ? -16.225 4.624 38.535 1.00 91.50 220 ALA A CA 1
ATOM 1646 C C . ALA A 1 220 ? -16.523 6.035 37.988 1.00 91.50 220 ALA A C 1
ATOM 1648 O O . ALA A 1 220 ? -17.599 6.258 37.435 1.00 91.50 220 ALA A O 1
ATOM 1649 N N . PRO A 1 221 ? -15.588 6.997 38.095 1.00 93.06 221 PRO A N 1
ATOM 1650 C CA . PRO A 1 221 ? -15.743 8.293 37.440 1.00 93.06 221 PRO A CA 1
ATOM 1651 C C . PRO A 1 221 ? -15.863 8.133 35.919 1.00 93.06 221 PRO A C 1
ATOM 1653 O O . PRO A 1 221 ? -15.099 7.372 35.324 1.00 93.06 221 PRO A O 1
ATOM 1656 N N . SER A 1 222 ? -16.760 8.892 35.283 1.00 88.88 222 SER A N 1
ATOM 1657 C CA . SER A 1 222 ? -16.970 8.854 33.823 1.00 88.88 222 SER A CA 1
ATOM 1658 C C . SER A 1 222 ? -15.667 9.056 33.041 1.00 88.88 222 SER A C 1
ATOM 1660 O O . SER A 1 222 ? -15.389 8.327 32.090 1.00 88.88 222 SER A O 1
ATOM 1662 N N . ASP A 1 223 ? -14.824 9.993 33.479 1.00 93.50 223 ASP A N 1
ATOM 1663 C CA . ASP A 1 223 ? -13.535 10.270 32.834 1.00 93.50 223 ASP A CA 1
ATOM 1664 C C . ASP A 1 223 ? -12.588 9.061 32.897 1.00 93.50 223 ASP A C 1
ATOM 1666 O O . ASP A 1 223 ? -11.882 8.773 31.935 1.00 93.50 223 ASP A O 1
ATOM 1670 N N . ALA A 1 224 ? -12.638 8.273 33.978 1.00 95.44 224 ALA A N 1
ATOM 1671 C CA . ALA A 1 224 ? -11.821 7.069 34.114 1.00 95.44 224 ALA A CA 1
ATOM 1672 C C . ALA A 1 224 ? -12.263 5.950 33.152 1.00 95.44 224 ALA A C 1
ATOM 1674 O O . ALA A 1 224 ? -11.423 5.191 32.666 1.00 95.44 224 ALA A O 1
ATOM 1675 N N . VAL A 1 225 ? -13.565 5.846 32.856 1.00 95.56 225 VAL A N 1
ATOM 1676 C CA . VAL A 1 225 ? -14.086 4.913 31.841 1.00 95.56 225 VAL A CA 1
ATOM 1677 C C . VAL A 1 225 ? -13.629 5.345 30.449 1.00 95.56 225 VAL A C 1
ATOM 1679 O O . VAL A 1 225 ? -13.119 4.524 29.687 1.00 95.56 225 VAL A O 1
ATOM 1682 N N . VAL A 1 226 ? -13.744 6.638 30.135 1.00 95.75 226 VAL A N 1
ATOM 1683 C CA . VAL A 1 226 ? -13.265 7.212 28.870 1.00 95.75 226 VAL A CA 1
ATOM 1684 C C . VAL A 1 226 ? -11.770 6.939 28.683 1.00 95.75 226 VAL A C 1
ATOM 1686 O O . VAL A 1 226 ? -11.372 6.413 27.642 1.00 95.75 226 VAL A O 1
ATOM 1689 N N . ASP A 1 227 ? -10.947 7.220 29.692 1.00 95.62 227 ASP A N 1
ATOM 1690 C CA . ASP A 1 227 ? -9.500 6.995 29.647 1.00 95.62 227 ASP A CA 1
ATOM 1691 C C . ASP A 1 227 ? -9.133 5.513 29.515 1.00 95.62 227 ASP A C 1
ATOM 1693 O O . ASP A 1 227 ? -8.178 5.163 28.810 1.00 95.62 227 ASP A O 1
ATOM 1697 N N . LEU A 1 228 ? -9.907 4.619 30.140 1.00 96.81 228 LEU A N 1
ATOM 1698 C CA . LEU A 1 228 ? -9.745 3.179 29.968 1.00 96.81 228 LEU A CA 1
ATOM 1699 C C . LEU A 1 228 ? -9.985 2.769 28.512 1.00 96.81 228 LEU A C 1
ATOM 1701 O O . LEU A 1 228 ? -9.131 2.103 27.927 1.00 96.81 228 LEU A O 1
ATOM 1705 N N . VAL A 1 229 ? -11.110 3.175 27.915 1.00 96.75 229 VAL A N 1
ATOM 1706 C CA . VAL A 1 229 ? -11.433 2.832 26.519 1.00 96.75 229 VAL A CA 1
ATOM 1707 C C . VAL A 1 229 ? -10.374 3.406 25.573 1.00 96.75 229 VAL A C 1
ATOM 1709 O O . VAL A 1 229 ? -9.873 2.684 24.711 1.00 96.75 229 VAL A O 1
ATOM 1712 N N . ARG A 1 230 ? -9.932 4.655 25.789 1.00 96.06 230 ARG A N 1
ATOM 1713 C CA . ARG A 1 230 ? -8.823 5.267 25.029 1.00 96.06 230 ARG A CA 1
ATOM 1714 C C . ARG A 1 230 ? -7.545 4.446 25.135 1.00 96.06 230 ARG A C 1
ATOM 1716 O O . ARG A 1 230 ? -6.881 4.206 24.132 1.00 96.06 230 ARG A O 1
ATOM 1723 N N . THR A 1 231 ? -7.213 3.988 26.340 1.00 95.62 231 THR A N 1
ATOM 1724 C CA . THR A 1 231 ? -6.029 3.156 26.581 1.00 95.62 231 THR A CA 1
ATOM 1725 C C . THR A 1 231 ? -6.130 1.822 25.849 1.00 95.62 231 THR A C 1
ATOM 1727 O O . THR A 1 231 ? -5.141 1.373 25.275 1.00 95.62 231 THR A O 1
ATOM 1730 N N . LEU A 1 232 ? -7.305 1.188 25.839 1.00 96.69 232 LEU A N 1
ATOM 1731 C CA . LEU A 1 232 ? -7.511 -0.079 25.137 1.00 96.69 232 LEU A CA 1
ATOM 1732 C C . LEU A 1 232 ? -7.402 0.084 23.615 1.00 96.69 232 LEU A C 1
ATOM 1734 O O . LEU A 1 232 ? -6.777 -0.766 22.984 1.00 96.69 232 LEU A O 1
ATOM 1738 N N . VAL A 1 233 ? -7.902 1.187 23.045 1.00 96.06 233 VAL A N 1
ATOM 1739 C CA . VAL A 1 233 ? -7.688 1.530 21.625 1.00 96.06 233 VAL A CA 1
ATOM 1740 C C . VAL A 1 233 ? -6.206 1.781 21.339 1.00 96.06 233 VAL A C 1
ATOM 1742 O O . VAL A 1 233 ? -5.623 1.145 20.467 1.00 96.06 233 VAL A O 1
ATOM 1745 N N . ALA A 1 234 ? -5.552 2.643 22.123 1.00 92.69 234 ALA A N 1
ATOM 1746 C CA . ALA A 1 234 ? -4.145 3.000 21.924 1.00 92.69 234 ALA A CA 1
ATOM 1747 C C . ALA A 1 234 ? -3.182 1.804 22.052 1.00 92.69 234 ALA A C 1
ATOM 1749 O O . ALA A 1 234 ? -2.077 1.832 21.514 1.00 92.69 234 ALA A O 1
ATOM 1750 N N . ARG A 1 235 ? -3.587 0.764 22.790 1.00 92.50 235 ARG A N 1
ATOM 1751 C CA . ARG A 1 235 ? -2.831 -0.481 22.990 1.00 92.50 235 ARG A CA 1
ATOM 1752 C C . ARG A 1 235 ? -3.255 -1.611 22.040 1.00 92.50 235 ARG A C 1
ATOM 1754 O O . ARG A 1 235 ? -2.689 -2.693 22.147 1.00 92.50 235 ARG A O 1
ATOM 1761 N N . GLY A 1 236 ? -4.230 -1.378 21.159 1.00 93.56 236 GLY A N 1
ATOM 1762 C CA . GLY A 1 236 ? -4.706 -2.340 20.160 1.00 93.56 236 GLY A CA 1
ATOM 1763 C C . GLY A 1 236 ? -5.693 -3.396 20.667 1.00 93.56 236 GLY A C 1
ATOM 1764 O O . GLY A 1 236 ? -6.075 -4.267 19.903 1.00 93.56 236 GLY A O 1
ATOM 1765 N N . PHE A 1 237 ? -6.132 -3.348 21.932 1.00 96.94 237 PHE A N 1
ATOM 1766 C CA . PHE A 1 237 ? -7.133 -4.299 22.456 1.00 96.94 237 PHE A CA 1
ATOM 1767 C C . PHE A 1 237 ? -8.537 -4.024 21.911 1.00 96.94 237 PHE A C 1
ATOM 1769 O O . PHE A 1 237 ? -9.372 -4.927 21.860 1.00 96.94 237 PHE A O 1
ATOM 1776 N N . LEU A 1 238 ? -8.794 -2.774 21.525 1.00 97.31 238 LEU A N 1
ATOM 1777 C CA . LEU A 1 238 ? -9.971 -2.371 20.772 1.00 97.31 238 LEU A CA 1
ATOM 1778 C C . LEU A 1 238 ? -9.525 -1.839 19.412 1.00 97.31 238 LEU A C 1
ATOM 1780 O O . LEU A 1 238 ? -8.695 -0.933 19.330 1.00 97.31 238 LEU A O 1
ATOM 1784 N N . LEU A 1 239 ? -10.114 -2.380 18.357 1.00 96.62 239 LEU A N 1
ATOM 1785 C CA . LEU A 1 239 ? -9.986 -1.887 16.997 1.00 96.62 239 LEU A CA 1
ATOM 1786 C C . LEU A 1 239 ? -11.082 -0.856 16.726 1.00 96.62 239 LEU A C 1
ATOM 1788 O O . LEU A 1 239 ? -12.176 -0.936 17.285 1.00 96.62 239 LEU A O 1
ATOM 1792 N N . THR A 1 240 ? -10.792 0.093 15.840 1.00 97.44 240 THR A N 1
ATOM 1793 C CA . THR A 1 240 ? -11.765 1.088 15.367 1.00 97.44 240 THR A CA 1
ATOM 1794 C C . THR A 1 240 ? -12.091 0.877 13.894 1.00 97.44 240 THR A C 1
ATOM 1796 O O . THR A 1 240 ? -11.221 0.423 13.149 1.00 97.44 240 THR A O 1
ATOM 1799 N N . ASP A 1 241 ? -13.229 1.376 13.422 1.00 96.75 241 ASP A N 1
ATOM 1800 C CA . ASP A 1 241 ? -13.566 1.421 11.991 1.00 96.75 241 ASP A CA 1
ATOM 1801 C C . ASP A 1 241 ? -12.842 2.522 11.182 1.00 96.75 241 ASP A C 1
ATOM 1803 O O . ASP A 1 241 ? -13.128 2.718 9.999 1.00 96.75 241 ASP A O 1
ATOM 1807 N N . LEU A 1 242 ? -11.881 3.235 11.782 1.00 96.56 242 LEU A N 1
ATOM 1808 C CA . LEU A 1 242 ? -11.116 4.291 11.114 1.00 96.56 242 LEU A CA 1
ATOM 1809 C C . LEU A 1 242 ? -10.139 3.756 10.055 1.00 96.56 242 LEU A C 1
ATOM 1811 O O . LEU A 1 242 ? -9.949 4.401 9.025 1.00 96.56 242 LEU A O 1
ATOM 1815 N N . PHE A 1 243 ? -9.518 2.593 10.284 1.00 94.62 243 PHE A N 1
ATOM 1816 C CA . PHE A 1 243 ? -8.634 1.981 9.289 1.00 94.62 243 PHE A CA 1
ATOM 1817 C C . PHE A 1 243 ? -9.481 1.288 8.205 1.00 94.62 243 PHE A C 1
ATOM 1819 O O . PHE A 1 243 ? -10.366 0.501 8.546 1.00 94.62 243 PHE A O 1
ATOM 1826 N N . PRO A 1 244 ? -9.255 1.569 6.910 1.00 94.31 244 PRO A N 1
ATOM 1827 C CA . PRO A 1 244 ? -10.054 0.987 5.836 1.00 94.31 244 PRO A CA 1
ATOM 1828 C C . PRO A 1 244 ? -9.809 -0.517 5.680 1.00 94.31 244 PRO A C 1
ATOM 1830 O O . PRO A 1 244 ? -8.723 -1.021 5.962 1.00 94.31 244 PRO A O 1
ATOM 1833 N N . ALA A 1 245 ? -10.810 -1.229 5.158 1.00 91.50 245 ALA A N 1
ATOM 1834 C CA . ALA A 1 245 ? -10.663 -2.637 4.804 1.00 91.50 245 ALA A CA 1
ATOM 1835 C C . ALA A 1 245 ? -9.560 -2.843 3.736 1.00 91.50 245 ALA A C 1
ATOM 1837 O O . ALA A 1 245 ? -9.336 -1.944 2.917 1.00 91.50 245 ALA A O 1
ATOM 1838 N N . PRO A 1 246 ? -8.879 -4.009 3.701 1.00 87.31 246 PRO A N 1
ATOM 1839 C CA . PRO A 1 246 ? -7.771 -4.260 2.770 1.00 87.31 246 PRO A CA 1
ATOM 1840 C C . PRO A 1 246 ? -8.131 -4.156 1.280 1.00 87.31 246 PRO A C 1
ATOM 1842 O O . PRO A 1 246 ? -7.253 -3.924 0.453 1.00 87.31 246 PRO A O 1
ATOM 1845 N N . ASP A 1 247 ? -9.404 -4.341 0.939 1.00 88.31 247 ASP A N 1
ATOM 1846 C CA . ASP A 1 247 ? -9.969 -4.250 -0.409 1.00 88.31 247 ASP A CA 1
ATOM 1847 C C . ASP A 1 247 ? -10.548 -2.861 -0.737 1.00 88.31 247 ASP A C 1
ATOM 1849 O O . ASP A 1 247 ? -11.084 -2.653 -1.827 1.00 88.31 247 ASP A O 1
ATOM 1853 N N . SER A 1 248 ? -10.422 -1.890 0.175 1.00 92.12 248 SER A N 1
ATOM 1854 C CA . SER A 1 248 ? -10.883 -0.523 -0.052 1.00 92.12 248 SER A CA 1
ATOM 1855 C C . SER A 1 248 ? -10.140 0.132 -1.214 1.00 92.12 248 SER A C 1
ATOM 1857 O O . SER A 1 248 ? -8.915 0.269 -1.211 1.00 92.12 248 SER A O 1
ATOM 1859 N N . THR A 1 249 ? -10.904 0.611 -2.194 1.00 90.12 249 THR A N 1
ATOM 1860 C CA . THR A 1 249 ? -10.380 1.345 -3.353 1.00 90.12 249 THR A CA 1
ATOM 1861 C C . THR A 1 249 ? -10.185 2.839 -3.079 1.00 90.12 249 THR A C 1
ATOM 1863 O O . THR A 1 249 ? -9.605 3.533 -3.906 1.00 90.12 249 THR A O 1
ATOM 1866 N N . ASP A 1 250 ? -10.683 3.357 -1.951 1.00 93.88 250 ASP A N 1
ATOM 1867 C CA . ASP A 1 250 ? -10.572 4.772 -1.563 1.00 93.88 250 ASP A CA 1
ATOM 1868 C C . ASP A 1 250 ? -10.242 4.913 -0.063 1.00 93.88 250 ASP A C 1
ATOM 1870 O O . ASP A 1 250 ? -11.080 5.350 0.734 1.00 93.88 250 ASP A O 1
ATOM 1874 N N . PRO A 1 251 ? -9.023 4.523 0.360 1.00 95.81 251 PRO A N 1
ATOM 1875 C CA . PRO A 1 251 ? -8.636 4.523 1.769 1.00 95.81 251 PRO A CA 1
ATOM 1876 C C . PRO A 1 251 ? -8.646 5.926 2.398 1.00 95.81 251 PRO A C 1
ATOM 1878 O O . PRO A 1 251 ? -8.995 6.067 3.568 1.00 95.81 251 PRO A O 1
ATOM 1881 N N . LEU A 1 252 ? -8.301 6.977 1.640 1.00 96.75 252 LEU A N 1
ATOM 1882 C CA . LEU A 1 252 ? -8.327 8.356 2.148 1.00 96.75 252 LEU A CA 1
ATOM 1883 C C . LEU A 1 252 ? -9.758 8.873 2.313 1.00 96.75 252 LEU A C 1
ATOM 1885 O O . LEU A 1 252 ? -10.060 9.502 3.326 1.00 96.75 252 LEU A O 1
ATOM 1889 N N . GLY A 1 253 ? -10.638 8.589 1.343 1.00 96.56 253 GLY A N 1
ATOM 1890 C CA . GLY A 1 253 ? -12.060 8.910 1.442 1.00 96.56 253 GLY A CA 1
ATOM 1891 C C . GLY A 1 253 ? -12.716 8.211 2.631 1.00 96.56 253 GLY A C 1
ATOM 1892 O O . GLY A 1 253 ? -13.429 8.859 3.393 1.00 96.56 253 GLY A O 1
ATOM 1893 N N . HIS A 1 254 ? -12.387 6.931 2.853 1.00 97.19 254 HIS A N 1
ATOM 1894 C CA . HIS A 1 254 ? -12.839 6.181 4.028 1.00 97.19 254 HIS A CA 1
ATOM 1895 C C . HIS A 1 254 ? -12.491 6.911 5.324 1.00 97.19 254 HIS A C 1
ATOM 1897 O O . HIS A 1 254 ? -13.402 7.232 6.080 1.00 97.19 254 HIS A O 1
ATOM 1903 N N . ILE A 1 255 ? -11.210 7.234 5.551 1.00 97.31 255 ILE A N 1
ATOM 1904 C CA . ILE A 1 255 ? -10.765 7.934 6.768 1.00 97.31 255 ILE A CA 1
ATOM 1905 C C . ILE A 1 255 ? -11.477 9.278 6.905 1.00 97.31 255 ILE A C 1
ATOM 1907 O O . ILE A 1 255 ? -12.067 9.546 7.948 1.00 97.31 255 ILE A O 1
ATOM 1911 N N . ARG A 1 256 ? -11.463 10.103 5.849 1.00 97.00 256 ARG A N 1
ATOM 1912 C CA . ARG A 1 256 ? -12.106 11.426 5.821 1.00 97.00 256 ARG A CA 1
ATOM 1913 C C . ARG A 1 256 ? -13.553 11.353 6.301 1.00 97.00 256 ARG A C 1
ATOM 1915 O O . ARG A 1 256 ? -13.965 12.183 7.106 1.00 97.00 256 ARG A O 1
ATOM 1922 N N . ASP A 1 257 ? -14.305 10.364 5.831 1.00 96.12 257 ASP A N 1
ATOM 1923 C CA . ASP A 1 257 ? -15.729 10.228 6.133 1.00 96.12 257 ASP A CA 1
ATOM 1924 C C . ASP A 1 257 ? -16.014 9.920 7.607 1.00 96.12 257 ASP A C 1
ATOM 1926 O O . ASP A 1 257 ? -17.094 10.256 8.083 1.00 96.12 257 ASP A O 1
ATOM 1930 N N . ARG A 1 258 ? -15.040 9.369 8.346 1.00 96.25 258 ARG A N 1
ATOM 1931 C CA . ARG A 1 258 ? -15.142 9.086 9.790 1.00 96.25 258 ARG A CA 1
ATOM 1932 C C . ARG A 1 258 ? -14.649 10.240 10.666 1.00 96.25 258 ARG A C 1
ATOM 1934 O O . ARG A 1 258 ? -14.815 10.201 11.881 1.00 96.25 258 ARG A O 1
ATOM 1941 N N . LEU A 1 259 ? -14.040 11.270 10.079 1.00 96.62 259 LEU A N 1
ATOM 1942 C CA . LEU A 1 259 ? -13.609 12.452 10.825 1.00 96.62 259 LEU A CA 1
ATOM 1943 C C . LEU A 1 259 ? -14.788 13.415 11.057 1.00 96.62 259 LEU A C 1
ATOM 1945 O O . LEU A 1 259 ? -15.604 13.581 10.143 1.00 96.62 259 LEU A O 1
ATOM 1949 N N . PRO A 1 260 ? -14.847 14.109 12.212 1.00 94.88 260 PRO A N 1
ATOM 1950 C CA . PRO A 1 260 ? -15.878 15.106 12.502 1.00 94.88 260 PRO A CA 1
ATOM 1951 C C . PRO A 1 260 ? -15.956 16.231 11.463 1.00 94.88 260 PRO A C 1
ATOM 1953 O O . PRO A 1 260 ? -14.933 16.690 10.944 1.00 94.88 260 PRO A O 1
ATOM 1956 N N . GLU A 1 261 ? -17.167 16.728 11.204 1.00 88.81 261 GLU A N 1
ATOM 1957 C CA . GLU A 1 261 ? -17.388 17.917 10.377 1.00 88.81 261 GLU A CA 1
ATOM 1958 C C . GLU A 1 261 ? -16.697 19.136 11.018 1.00 88.81 261 GLU A C 1
ATOM 1960 O O . GLU A 1 261 ? -16.984 19.502 12.154 1.00 88.81 261 GLU A O 1
ATOM 1965 N N . GLY A 1 262 ? -15.741 19.745 10.309 1.00 88.00 262 GLY A N 1
ATOM 1966 C CA . GLY A 1 262 ? -14.954 20.890 10.794 1.00 88.00 262 GLY A CA 1
ATOM 1967 C C . GLY A 1 262 ? -13.497 20.579 11.148 1.00 88.00 262 GLY A C 1
ATOM 1968 O O . GLY A 1 262 ? -12.704 21.508 11.302 1.00 88.00 262 GLY A O 1
ATOM 1969 N N . LEU A 1 263 ? -13.098 19.303 11.207 1.00 93.44 263 LEU A N 1
ATOM 1970 C CA . LEU A 1 263 ? -11.686 18.959 11.376 1.00 93.44 263 LEU A CA 1
ATOM 1971 C C . LEU A 1 263 ? -10.909 19.319 10.097 1.00 93.44 263 LEU A C 1
ATOM 1973 O O . LEU A 1 263 ? -11.182 18.760 9.033 1.00 93.44 263 LEU A O 1
ATOM 1977 N N . LEU A 1 264 ? -9.930 20.230 10.201 1.00 92.62 264 LEU A N 1
ATOM 1978 C CA . LEU A 1 264 ? -9.136 20.732 9.062 1.00 92.62 264 LEU A CA 1
ATOM 1979 C C . LEU A 1 264 ? -8.531 19.604 8.213 1.00 92.62 264 LEU A C 1
ATOM 1981 O O . LEU A 1 264 ? -8.511 19.684 6.984 1.00 92.62 264 LEU A O 1
ATOM 1985 N N . LEU A 1 265 ? -8.139 18.511 8.872 1.00 94.12 265 LEU A N 1
ATOM 1986 C CA . LEU A 1 265 ? -7.584 17.322 8.239 1.00 94.12 265 LEU A CA 1
ATOM 1987 C C . LEU A 1 265 ? -8.500 16.711 7.164 1.00 94.12 265 LEU A C 1
ATOM 1989 O O . LEU A 1 265 ? -8.002 16.123 6.209 1.00 94.12 265 LEU A O 1
ATOM 1993 N N . ARG A 1 266 ? -9.830 16.870 7.249 1.00 95.88 266 ARG A N 1
ATOM 1994 C CA . ARG A 1 266 ? -10.734 16.425 6.172 1.00 95.88 266 ARG A CA 1
ATOM 1995 C C . ARG A 1 266 ? -10.394 17.081 4.835 1.00 95.88 266 ARG A C 1
ATOM 1997 O O . ARG A 1 266 ? -10.402 16.404 3.810 1.00 95.88 266 ARG A O 1
ATOM 2004 N N . GLY A 1 267 ? -10.108 18.384 4.852 1.00 95.31 267 GLY A N 1
ATOM 2005 C CA . GLY A 1 267 ? -9.728 19.139 3.660 1.00 95.31 267 GLY A CA 1
ATOM 2006 C C . GLY A 1 267 ? -8.351 18.734 3.140 1.00 95.31 267 GLY A C 1
ATOM 2007 O O . GLY A 1 267 ? -8.177 18.578 1.935 1.00 95.31 267 GLY A O 1
ATOM 2008 N N . GLU A 1 268 ? -7.398 18.487 4.040 1.00 95.69 268 GLU A N 1
ATOM 2009 C CA . GLU A 1 268 ? -6.059 18.003 3.678 1.00 95.69 268 GLU A CA 1
ATOM 2010 C C . GLU A 1 268 ? -6.112 16.619 3.010 1.00 95.69 268 GLU A C 1
ATOM 2012 O O . GLU A 1 268 ? -5.509 16.420 1.954 1.00 95.69 268 GLU A O 1
ATOM 2017 N N . LEU A 1 269 ? -6.886 15.679 3.571 1.00 96.81 269 LEU A N 1
ATOM 2018 C CA . LEU A 1 269 ? -7.093 14.350 2.984 1.00 96.81 269 LEU A CA 1
ATOM 2019 C C . LEU A 1 269 ? -7.771 14.431 1.612 1.00 96.81 269 LEU A C 1
ATOM 2021 O O . LEU A 1 269 ? -7.390 13.690 0.706 1.00 96.81 269 LEU A O 1
ATOM 2025 N N . GLU A 1 270 ? -8.738 15.337 1.434 1.00 96.94 270 GLU A N 1
ATOM 2026 C CA . GLU A 1 270 ? -9.376 15.552 0.131 1.00 96.94 270 GLU A CA 1
ATOM 2027 C C . GLU A 1 270 ? -8.401 16.143 -0.894 1.00 96.94 270 GLU A C 1
ATOM 2029 O O . GLU A 1 270 ? -8.384 15.703 -2.042 1.00 96.94 270 GLU A O 1
ATOM 2034 N N . GLY A 1 271 ? -7.544 17.080 -0.479 1.00 96.69 271 GLY A N 1
ATOM 2035 C CA . GLY A 1 271 ? -6.489 17.632 -1.328 1.00 96.69 271 GLY A CA 1
ATOM 2036 C C . GLY A 1 271 ? -5.505 16.560 -1.799 1.00 96.69 271 GLY A C 1
ATOM 2037 O O . GLY A 1 271 ? -5.224 16.463 -2.991 1.00 96.69 271 GLY A O 1
ATOM 2038 N N . ILE A 1 272 ? -5.039 15.695 -0.890 1.00 97.50 272 ILE A N 1
ATOM 2039 C CA . ILE A 1 272 ? -4.176 14.556 -1.246 1.00 97.50 272 ILE A CA 1
ATOM 2040 C C . ILE A 1 272 ? -4.908 13.629 -2.223 1.00 97.50 272 ILE A C 1
ATOM 2042 O O . ILE A 1 272 ? -4.369 13.287 -3.272 1.00 97.50 272 ILE A O 1
ATOM 2046 N N . ARG A 1 273 ? -6.153 13.249 -1.915 1.00 96.88 273 ARG A N 1
ATOM 2047 C CA . ARG A 1 273 ? -6.981 12.370 -2.755 1.00 96.88 273 ARG A CA 1
ATOM 2048 C C . ARG A 1 273 ? -7.186 12.933 -4.166 1.00 96.88 273 ARG A C 1
ATOM 2050 O O . ARG A 1 273 ? -7.135 12.165 -5.126 1.00 96.88 273 ARG A O 1
ATOM 2057 N N . ALA A 1 274 ? -7.378 14.243 -4.305 1.00 96.81 274 ALA A N 1
ATOM 2058 C CA . ALA A 1 274 ? -7.488 14.911 -5.600 1.00 96.81 274 ALA A CA 1
ATOM 2059 C C . ALA A 1 274 ? -6.184 14.819 -6.411 1.00 96.81 274 ALA A C 1
ATOM 2061 O O . ALA A 1 274 ? -6.230 14.503 -7.600 1.00 96.81 274 ALA A O 1
ATOM 2062 N N . GLU A 1 275 ? -5.023 15.009 -5.776 1.00 96.56 275 GLU A N 1
ATOM 2063 C CA . GLU A 1 275 ? -3.723 14.857 -6.444 1.00 96.56 275 GLU A CA 1
ATOM 2064 C C . GLU A 1 275 ? -3.441 13.404 -6.852 1.00 96.56 275 GLU A C 1
ATOM 2066 O O . GLU A 1 275 ? -2.930 13.166 -7.948 1.00 96.56 275 GLU A O 1
ATOM 2071 N N . LEU A 1 276 ? -3.829 12.413 -6.037 1.00 95.94 276 LEU A N 1
ATOM 2072 C CA . LEU A 1 276 ? -3.705 10.999 -6.418 1.00 95.94 276 LEU A CA 1
ATOM 2073 C C . LEU A 1 276 ? -4.564 10.668 -7.644 1.00 95.94 276 LEU A C 1
ATOM 2075 O O . LEU A 1 276 ? -4.064 10.056 -8.586 1.00 95.94 276 LEU A O 1
ATOM 2079 N N . ARG A 1 277 ? -5.820 11.134 -7.683 1.00 95.25 277 ARG A N 1
ATOM 2080 C CA . ARG A 1 277 ? -6.701 10.968 -8.855 1.00 95.25 277 ARG A CA 1
ATOM 2081 C C . ARG A 1 277 ? -6.122 11.634 -10.096 1.00 95.25 277 ARG A C 1
ATOM 2083 O O . ARG A 1 277 ? -6.041 11.007 -11.149 1.00 95.25 277 ARG A O 1
ATOM 2090 N N . ARG A 1 278 ? -5.633 12.868 -9.951 1.00 94.69 278 ARG A N 1
ATOM 2091 C CA . ARG A 1 278 ? -4.940 13.587 -11.024 1.00 94.69 278 ARG A CA 1
ATOM 2092 C C . ARG A 1 278 ? -3.743 12.794 -11.543 1.00 94.69 278 ARG A C 1
ATOM 2094 O O . ARG A 1 278 ? -3.516 12.768 -12.749 1.00 94.69 278 ARG A O 1
ATOM 2101 N N . CYS A 1 279 ? -2.980 12.135 -10.667 1.00 93.56 279 CYS A N 1
ATOM 2102 C CA . CYS A 1 279 ? -1.910 11.249 -11.110 1.00 93.56 279 CYS A CA 1
ATOM 2103 C C . CYS A 1 279 ? -2.474 10.135 -11.996 1.00 93.56 279 CYS A C 1
ATOM 2105 O O . CYS A 1 279 ? -1.988 9.963 -13.109 1.00 93.56 279 CYS A O 1
ATOM 2107 N N . GLU A 1 280 ? -3.472 9.380 -11.530 1.00 92.88 280 GLU A N 1
ATOM 2108 C CA . GLU A 1 280 ? -4.048 8.233 -12.256 1.00 92.88 280 GLU A CA 1
ATOM 2109 C C . GLU A 1 280 ? -4.654 8.587 -13.625 1.00 92.88 280 GLU A C 1
ATOM 2111 O O . GLU A 1 280 ? -4.633 7.753 -14.532 1.00 92.88 280 GLU A O 1
ATOM 2116 N N . GLU A 1 281 ? -5.166 9.809 -13.784 1.00 92.50 281 GLU A N 1
ATOM 2117 C CA . GLU A 1 281 ? -5.717 10.326 -15.045 1.00 92.50 281 GLU A CA 1
ATOM 2118 C C . GLU A 1 281 ? -4.635 10.719 -16.063 1.00 92.50 281 GLU A C 1
ATOM 2120 O O . GLU A 1 281 ? -4.872 10.687 -17.273 1.00 92.50 281 GLU A O 1
ATOM 2125 N N . LEU A 1 282 ? -3.443 11.088 -15.589 1.00 91.81 282 LEU A N 1
ATOM 2126 C CA . LEU A 1 282 ? -2.341 11.526 -16.438 1.00 91.81 282 LEU A CA 1
ATOM 2127 C C . LEU A 1 282 ? -1.487 10.333 -16.910 1.00 91.81 282 LEU A C 1
ATOM 2129 O O . LEU A 1 282 ? -1.212 9.411 -16.137 1.00 91.81 282 LEU A O 1
ATOM 2133 N N . PRO A 1 283 ? -1.006 10.338 -18.167 1.00 87.44 283 PRO A N 1
ATOM 2134 C CA . PRO A 1 283 ? -0.129 9.284 -18.661 1.00 87.44 283 PRO A CA 1
ATOM 2135 C C . PRO A 1 283 ? 1.239 9.330 -17.966 1.00 87.44 283 PRO A C 1
ATOM 2137 O O . PRO A 1 283 ? 1.829 10.400 -17.786 1.00 87.44 283 PRO A O 1
ATOM 2140 N N . ALA A 1 284 ? 1.766 8.155 -17.613 1.00 86.81 284 ALA A N 1
ATOM 2141 C CA . ALA A 1 284 ? 3.132 8.026 -17.115 1.00 86.81 284 ALA A CA 1
ATOM 2142 C C . ALA A 1 284 ? 4.141 8.403 -18.209 1.00 86.81 284 ALA A C 1
ATOM 2144 O O . ALA A 1 284 ? 3.954 8.069 -19.381 1.00 86.81 284 ALA A O 1
ATOM 2145 N N . GLY A 1 285 ? 5.215 9.094 -17.829 1.00 82.81 285 GLY A N 1
ATOM 2146 C CA . GLY A 1 285 ? 6.248 9.515 -18.781 1.00 82.81 285 GLY A CA 1
ATOM 2147 C C . GLY A 1 285 ? 5.808 10.569 -19.807 1.00 82.81 285 GLY A C 1
ATOM 2148 O O . GLY A 1 285 ? 6.426 10.670 -20.865 1.00 82.81 285 GLY A O 1
ATOM 2149 N N . GLY A 1 286 ? 4.748 11.330 -19.514 1.00 85.44 286 GLY A N 1
ATOM 2150 C CA . GLY A 1 286 ? 4.301 12.468 -20.323 1.00 85.44 286 GLY A CA 1
ATOM 2151 C C . GLY A 1 286 ? 5.166 13.727 -20.156 1.00 85.44 286 GLY A C 1
ATOM 2152 O O . GLY A 1 286 ? 6.370 13.666 -19.928 1.00 85.44 286 GLY A O 1
ATOM 2153 N N . ASP A 1 287 ? 4.531 14.896 -20.216 1.00 86.94 287 ASP A N 1
ATOM 2154 C CA . ASP A 1 287 ? 5.156 16.231 -20.124 1.00 86.94 287 ASP A CA 1
ATOM 2155 C C . ASP A 1 287 ? 5.631 16.639 -18.710 1.00 86.94 287 ASP A C 1
ATOM 2157 O O . ASP A 1 287 ? 6.035 17.778 -18.479 1.00 86.94 287 ASP A O 1
ATOM 2161 N N . GLY A 1 288 ? 5.575 15.718 -17.745 1.00 89.38 288 GLY A N 1
ATOM 2162 C CA . GLY A 1 288 ? 5.925 15.961 -16.347 1.00 89.38 288 GLY A CA 1
ATOM 216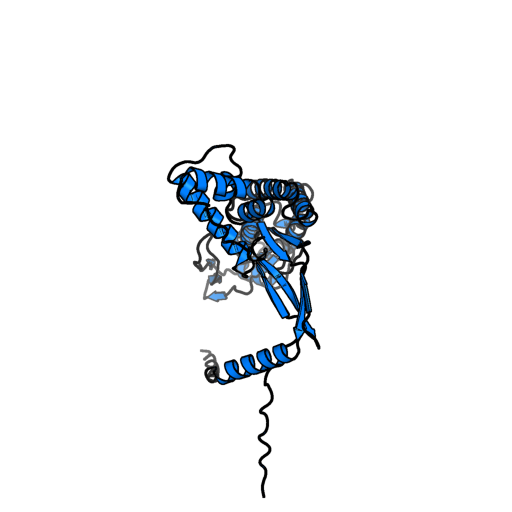3 C C . GLY A 1 288 ? 4.760 16.408 -15.457 1.00 89.38 288 GLY A C 1
ATOM 2164 O O . GLY A 1 288 ? 4.947 16.492 -14.242 1.00 89.38 288 GLY A O 1
ATOM 2165 N N . ALA A 1 289 ? 3.548 16.621 -15.987 1.00 93.00 289 ALA A N 1
ATOM 2166 C CA . ALA A 1 289 ? 2.388 16.986 -15.167 1.00 93.00 289 ALA A CA 1
ATOM 2167 C C . ALA A 1 289 ? 2.067 15.931 -14.092 1.00 93.00 289 ALA A C 1
ATOM 2169 O O . ALA A 1 289 ? 1.749 16.285 -12.954 1.00 93.00 289 ALA A O 1
ATOM 2170 N N . ARG A 1 290 ? 2.199 14.639 -14.432 1.00 93.75 290 ARG A N 1
ATOM 2171 C CA . ARG A 1 290 ? 2.002 13.530 -13.487 1.00 93.75 290 ARG A CA 1
ATOM 2172 C C . ARG A 1 290 ? 3.077 13.502 -12.405 1.00 93.75 290 ARG A C 1
ATOM 2174 O O . ARG A 1 290 ? 2.751 13.386 -11.230 1.00 93.75 290 ARG A O 1
ATOM 2181 N N . LEU A 1 291 ? 4.343 13.669 -12.791 1.00 93.06 291 LEU A N 1
ATOM 2182 C CA . LEU A 1 291 ? 5.461 13.754 -11.849 1.00 93.06 291 LEU A CA 1
ATOM 2183 C C . LEU A 1 291 ? 5.254 14.897 -10.845 1.00 93.06 291 LEU A C 1
ATOM 2185 O O . LEU A 1 291 ? 5.452 14.705 -9.649 1.00 93.06 291 LEU A O 1
ATOM 2189 N N . LYS A 1 292 ? 4.790 16.060 -11.312 1.00 94.12 292 LYS A N 1
ATOM 2190 C CA . LYS A 1 292 ? 4.477 17.194 -10.438 1.00 94.12 292 LYS A CA 1
ATOM 2191 C C . LYS A 1 292 ? 3.344 16.875 -9.458 1.00 94.12 292 LYS A C 1
ATOM 2193 O O . LYS A 1 292 ? 3.483 17.165 -8.277 1.00 94.12 292 LYS A O 1
ATOM 2198 N N . ALA A 1 293 ? 2.256 16.259 -9.921 1.00 94.94 293 ALA A N 1
ATOM 2199 C CA . ALA A 1 293 ? 1.156 15.843 -9.045 1.00 94.94 293 ALA A CA 1
ATOM 2200 C C . ALA A 1 293 ? 1.622 14.814 -7.991 1.00 94.94 293 ALA A C 1
ATOM 2202 O O . ALA A 1 293 ? 1.295 14.942 -6.813 1.00 94.94 293 ALA A O 1
ATOM 2203 N N . LEU A 1 294 ? 2.475 13.856 -8.381 1.00 93.81 294 LEU A N 1
ATOM 2204 C CA . LEU A 1 294 ? 3.094 12.896 -7.456 1.00 93.81 294 LEU A CA 1
ATOM 2205 C C . LEU A 1 294 ? 3.944 13.589 -6.384 1.00 93.81 294 LEU A C 1
ATOM 2207 O O . LEU A 1 294 ? 3.888 13.204 -5.216 1.00 93.81 294 LEU A O 1
ATOM 2211 N N . GLN A 1 295 ? 4.724 14.601 -6.769 1.00 93.94 295 GLN A N 1
ATOM 2212 C CA . GLN A 1 295 ? 5.550 15.379 -5.844 1.00 93.94 295 GLN A CA 1
ATOM 2213 C C . GLN A 1 295 ? 4.689 16.175 -4.857 1.00 93.94 295 GLN A C 1
ATOM 2215 O O . GLN A 1 295 ? 4.925 16.081 -3.656 1.00 93.94 295 GLN A O 1
ATOM 2220 N N . VAL A 1 296 ? 3.639 16.856 -5.330 1.00 95.94 296 VAL A N 1
ATOM 2221 C CA . VAL A 1 296 ? 2.696 17.592 -4.466 1.00 95.94 296 VAL A CA 1
ATOM 2222 C C . VAL A 1 296 ? 1.996 16.648 -3.484 1.00 95.94 296 VAL A C 1
ATOM 2224 O O . VAL A 1 296 ? 1.965 16.916 -2.282 1.00 95.94 296 VAL A O 1
ATOM 2227 N N . ALA A 1 297 ? 1.491 15.504 -3.959 1.00 96.06 297 ALA A N 1
ATOM 2228 C CA . ALA A 1 297 ? 0.894 14.491 -3.090 1.00 96.06 297 ALA A CA 1
ATOM 2229 C C . ALA A 1 297 ? 1.893 14.005 -2.029 1.00 96.06 297 ALA A C 1
ATOM 2231 O O . ALA A 1 297 ? 1.574 13.988 -0.841 1.00 96.06 297 ALA A O 1
ATOM 2232 N N . ARG A 1 298 ? 3.124 13.664 -2.433 1.00 95.06 298 ARG A N 1
ATOM 2233 C CA . ARG A 1 298 ? 4.189 13.231 -1.518 1.00 95.06 298 ARG A CA 1
ATOM 2234 C C . ARG A 1 298 ? 4.503 14.295 -0.469 1.00 95.06 298 ARG A C 1
ATOM 2236 O O . ARG A 1 298 ? 4.651 13.944 0.701 1.00 95.06 298 ARG A O 1
ATOM 2243 N N . GLU A 1 299 ? 4.620 15.558 -0.863 1.00 95.00 299 GLU A N 1
ATOM 2244 C CA . GLU A 1 299 ? 4.896 16.678 0.041 1.00 95.00 299 GLU A CA 1
ATOM 2245 C C . GLU A 1 299 ? 3.795 16.817 1.094 1.00 95.00 299 GLU A C 1
ATOM 2247 O O . GLU A 1 299 ? 4.090 16.792 2.290 1.00 95.00 299 GLU A O 1
ATOM 2252 N N . HIS A 1 300 ? 2.527 16.856 0.673 1.00 96.25 300 HIS A N 1
ATOM 2253 C CA . HIS A 1 300 ? 1.386 16.938 1.589 1.00 96.25 300 HIS A CA 1
ATOM 2254 C C . HIS A 1 300 ? 1.306 15.728 2.529 1.00 96.25 300 HIS A C 1
ATOM 2256 O O . HIS A 1 300 ? 1.123 15.884 3.736 1.00 96.25 300 HIS A O 1
ATOM 2262 N N . MET A 1 301 ? 1.499 14.515 2.007 1.00 97.00 301 MET A N 1
ATOM 2263 C CA . MET A 1 301 ? 1.470 13.293 2.814 1.00 97.00 301 MET A CA 1
ATOM 2264 C C . MET A 1 301 ? 2.616 13.243 3.829 1.00 97.00 301 MET A C 1
ATOM 2266 O O . MET A 1 301 ? 2.410 12.849 4.977 1.00 97.00 301 MET A O 1
ATOM 2270 N N . THR A 1 302 ? 3.814 13.679 3.435 1.00 95.06 302 THR A N 1
ATOM 2271 C CA . THR A 1 302 ? 4.985 13.734 4.324 1.00 95.06 302 THR A CA 1
ATOM 2272 C C . THR A 1 302 ? 4.809 14.794 5.411 1.00 95.06 302 THR A C 1
ATOM 2274 O O . THR A 1 302 ? 5.180 14.553 6.559 1.00 95.06 302 THR A O 1
ATOM 2277 N N . ALA A 1 303 ? 4.214 15.944 5.075 1.00 95.25 303 ALA A N 1
ATOM 2278 C CA . ALA A 1 303 ? 3.883 16.990 6.040 1.00 95.25 303 ALA A CA 1
ATOM 2279 C C . ALA A 1 303 ? 2.838 16.514 7.063 1.00 95.25 303 ALA A C 1
ATOM 2281 O O . ALA A 1 303 ? 2.964 16.801 8.255 1.00 95.25 303 ALA A O 1
ATOM 2282 N N . LEU A 1 304 ? 1.844 15.740 6.616 1.00 94.62 304 LEU A N 1
ATOM 2283 C CA . LEU A 1 304 ? 0.826 15.163 7.490 1.00 94.62 304 LEU A CA 1
ATOM 2284 C C . LEU A 1 304 ? 1.409 14.099 8.436 1.00 94.62 304 LEU A C 1
ATOM 2286 O O . LEU A 1 304 ? 1.137 14.103 9.641 1.00 94.62 304 LEU A O 1
ATOM 2290 N N . CYS A 1 305 ? 2.212 13.177 7.905 1.00 94.31 305 CYS A N 1
ATOM 2291 C CA . CYS A 1 305 ? 2.899 12.167 8.700 1.00 94.31 305 CYS A CA 1
ATOM 2292 C C . CYS A 1 305 ? 4.236 11.774 8.045 1.00 94.31 305 CYS A C 1
ATOM 2294 O O . CYS A 1 305 ? 4.228 11.166 6.970 1.00 94.31 305 CYS A O 1
ATOM 2296 N N . PRO A 1 306 ? 5.388 12.081 8.672 1.00 93.12 306 PRO A N 1
ATOM 2297 C CA . PRO A 1 306 ? 6.693 11.748 8.107 1.00 93.12 306 PRO A CA 1
ATOM 2298 C C . PRO A 1 306 ? 6.893 10.237 7.894 1.00 93.12 306 PRO A C 1
ATOM 2300 O O . PRO A 1 306 ? 6.727 9.425 8.809 1.00 93.12 306 PRO A O 1
ATOM 2303 N N . SER A 1 307 ? 7.281 9.851 6.677 1.00 89.94 307 SER A N 1
ATOM 2304 C CA . SER A 1 307 ? 7.621 8.471 6.309 1.00 89.94 307 SER A CA 1
ATOM 2305 C C . SER A 1 307 ? 8.497 8.449 5.055 1.00 89.94 307 SER A C 1
ATOM 2307 O O . SER A 1 307 ? 8.324 9.285 4.168 1.00 89.94 307 SER A O 1
ATOM 2309 N N . ASP A 1 308 ? 9.399 7.471 4.952 1.00 83.31 308 ASP A N 1
ATOM 2310 C CA . ASP A 1 308 ? 10.244 7.279 3.762 1.00 83.31 308 ASP A CA 1
ATOM 2311 C C . ASP A 1 308 ? 9.419 6.863 2.532 1.00 83.31 308 ASP A C 1
ATOM 2313 O O . ASP A 1 308 ? 9.701 7.248 1.392 1.00 83.31 308 ASP A O 1
ATOM 2317 N N . HIS A 1 309 ? 8.347 6.112 2.784 1.00 87.81 309 HIS A N 1
ATOM 2318 C CA . HIS A 1 309 ? 7.378 5.668 1.795 1.00 87.81 309 HIS A CA 1
ATOM 2319 C C . HIS A 1 309 ? 5.997 6.182 2.197 1.00 87.81 309 HIS A C 1
ATOM 2321 O O . HIS A 1 309 ? 5.519 5.900 3.295 1.00 87.81 309 HIS A O 1
ATOM 2327 N N . VAL A 1 310 ? 5.390 6.981 1.317 1.00 94.75 310 VAL A N 1
ATOM 2328 C CA . VAL A 1 310 ? 4.036 7.542 1.494 1.00 94.75 310 VAL A CA 1
ATOM 2329 C C . VAL A 1 310 ? 3.086 7.120 0.374 1.00 94.75 310 VAL A C 1
ATOM 2331 O O . VAL A 1 310 ? 1.875 7.165 0.542 1.00 94.75 310 VAL A O 1
ATOM 2334 N N . LEU A 1 311 ? 3.626 6.648 -0.752 1.00 94.50 311 LEU A N 1
ATOM 2335 C CA . LEU A 1 311 ? 2.874 6.217 -1.926 1.00 94.50 311 LEU A CA 1
ATOM 2336 C C . LEU A 1 311 ? 3.259 4.793 -2.302 1.00 94.50 311 LEU A C 1
ATOM 2338 O O . LEU A 1 311 ? 4.429 4.415 -2.238 1.00 94.50 311 LEU A O 1
ATOM 2342 N N . HIS A 1 312 ? 2.273 4.065 -2.799 1.00 93.81 312 HIS A N 1
ATOM 2343 C CA . HIS A 1 312 ? 2.426 2.794 -3.473 1.00 93.81 312 HIS A CA 1
ATOM 2344 C C . HIS A 1 312 ? 1.851 2.912 -4.885 1.00 93.81 312 HIS A C 1
ATOM 2346 O O . HIS A 1 312 ? 0.776 3.484 -5.081 1.00 93.81 312 HIS A O 1
ATOM 2352 N N . VAL A 1 313 ? 2.572 2.380 -5.872 1.00 94.56 313 VAL A N 1
ATOM 2353 C CA . VAL A 1 313 ? 2.150 2.420 -7.274 1.00 94.56 313 VAL A CA 1
ATOM 2354 C C . VAL A 1 313 ? 2.237 1.033 -7.883 1.00 94.56 313 VAL A C 1
ATOM 2356 O O . VAL A 1 313 ? 3.289 0.395 -7.831 1.00 94.56 313 VAL A O 1
ATOM 2359 N N . ASP A 1 314 ? 1.138 0.621 -8.501 1.00 95.12 314 ASP A N 1
ATOM 2360 C CA . ASP A 1 314 ? 1.022 -0.615 -9.260 1.00 95.12 314 ASP A CA 1
ATOM 2361 C C . ASP A 1 314 ? 0.807 -0.271 -10.740 1.00 95.12 314 ASP A C 1
ATOM 2363 O O . ASP A 1 314 ? -0.108 0.476 -11.098 1.00 95.12 314 ASP A O 1
ATOM 2367 N N . LEU A 1 315 ? 1.660 -0.799 -11.621 1.00 95.88 315 LEU A N 1
ATOM 2368 C CA . LEU A 1 315 ? 1.539 -0.596 -13.063 1.00 95.88 315 LEU A CA 1
ATOM 2369 C C . LEU A 1 315 ? 0.678 -1.699 -13.688 1.00 95.88 315 LEU A C 1
ATOM 2371 O O . LEU A 1 315 ? 1.031 -2.877 -13.651 1.00 95.88 315 LEU A O 1
ATOM 2375 N N . VAL A 1 316 ? -0.420 -1.307 -14.320 1.00 95.81 316 VAL A N 1
ATOM 2376 C CA . VAL A 1 316 ? -1.253 -2.156 -15.171 1.00 95.81 316 VAL A CA 1
ATOM 2377 C C . VAL A 1 316 ? -0.774 -2.017 -16.612 1.00 95.81 316 VAL A C 1
ATOM 2379 O O . VAL A 1 316 ? -0.807 -0.934 -17.203 1.00 95.81 316 VAL A O 1
ATOM 2382 N N . LEU A 1 317 ? -0.317 -3.127 -17.179 1.00 95.81 317 LEU A N 1
ATOM 2383 C CA . LEU A 1 317 ? 0.206 -3.197 -18.534 1.00 95.81 317 LEU A CA 1
ATOM 2384 C C . LEU A 1 317 ? -0.937 -3.123 -19.551 1.00 95.81 317 LEU A C 1
ATOM 2386 O O . LEU A 1 317 ? -1.951 -3.809 -19.433 1.00 95.81 317 LEU A O 1
ATOM 2390 N N . ASP A 1 318 ? -0.734 -2.320 -20.591 1.00 95.00 318 ASP A N 1
ATOM 2391 C CA . ASP A 1 318 ? -1.586 -2.298 -21.784 1.00 95.00 318 ASP A CA 1
ATOM 2392 C C . ASP A 1 318 ? -1.183 -3.462 -22.688 1.00 95.00 318 ASP A C 1
ATOM 2394 O O . ASP A 1 318 ? -0.478 -3.290 -23.680 1.00 95.00 318 ASP A O 1
ATOM 2398 N N . ALA A 1 319 ? -1.584 -4.663 -22.290 1.00 95.00 319 ALA A N 1
ATOM 2399 C CA . ALA A 1 319 ? -1.284 -5.892 -23.000 1.00 95.00 319 ALA A CA 1
ATOM 2400 C C . ALA A 1 319 ? -2.540 -6.760 -23.115 1.00 95.00 319 ALA A C 1
ATOM 2402 O O . ALA A 1 319 ? -3.353 -6.817 -22.196 1.00 95.00 319 ALA A O 1
ATOM 2403 N N . ASP A 1 320 ? -2.691 -7.430 -24.253 1.00 95.56 320 ASP A N 1
ATOM 2404 C CA . ASP A 1 320 ? -3.645 -8.522 -24.452 1.00 95.56 320 ASP A CA 1
ATOM 2405 C C . ASP A 1 320 ? -2.858 -9.721 -24.983 1.00 95.56 320 ASP A C 1
ATOM 2407 O O . ASP A 1 320 ? -2.211 -9.636 -26.033 1.00 95.56 320 ASP A O 1
ATOM 2411 N N . VAL A 1 321 ? -2.825 -10.795 -24.197 1.00 97.19 321 VAL A N 1
ATOM 2412 C CA . VAL A 1 321 ? -1.986 -11.967 -24.446 1.00 97.19 321 VAL A CA 1
ATOM 2413 C C . VAL A 1 321 ? -2.847 -13.218 -24.421 1.00 97.19 321 VAL A C 1
ATOM 2415 O O . VAL A 1 321 ? -3.534 -13.501 -23.441 1.00 97.19 321 VAL A O 1
ATOM 2418 N N . VAL A 1 322 ? -2.754 -13.991 -25.498 1.00 97.94 322 VAL A N 1
ATOM 2419 C CA . VAL A 1 322 ? -3.369 -15.308 -25.626 1.00 97.94 322 VAL A CA 1
ATOM 2420 C C . VAL A 1 322 ? -2.266 -16.349 -25.662 1.00 97.94 322 VAL A C 1
ATOM 2422 O O . VAL A 1 322 ? -1.404 -16.324 -26.543 1.00 97.94 322 VAL A O 1
ATOM 2425 N N . LEU A 1 323 ? -2.292 -17.248 -24.688 1.00 97.50 323 LEU A N 1
ATOM 2426 C CA . LEU A 1 323 ? -1.434 -18.419 -24.616 1.00 97.50 323 LEU A CA 1
ATOM 2427 C C . LEU A 1 323 ? -2.133 -19.577 -25.343 1.00 97.50 323 LEU A C 1
ATOM 2429 O O . LEU A 1 323 ? -3.318 -19.804 -25.107 1.00 97.50 323 LEU A O 1
ATOM 2433 N N . PRO A 1 324 ? -1.442 -20.319 -26.219 1.00 97.44 324 PRO A N 1
ATOM 2434 C CA . PRO A 1 324 ? -2.055 -21.452 -26.898 1.00 97.44 324 PRO A CA 1
ATOM 2435 C C . PRO A 1 324 ? -2.375 -22.576 -25.900 1.00 97.44 324 PRO A C 1
ATOM 2437 O O . PRO A 1 324 ? -1.670 -22.730 -24.901 1.00 97.44 324 PRO A O 1
ATOM 2440 N N . GLU A 1 325 ? -3.385 -23.399 -26.191 1.00 96.12 325 GLU A N 1
ATOM 2441 C CA . GLU A 1 325 ? -3.823 -24.505 -25.315 1.00 96.12 325 GLU A CA 1
ATOM 2442 C C . GLU A 1 325 ? -2.690 -25.468 -24.918 1.00 96.12 325 GLU A C 1
ATOM 2444 O O . GLU A 1 325 ? -2.643 -25.935 -23.784 1.00 96.12 325 GLU A O 1
ATOM 2449 N N . VAL A 1 326 ? -1.689 -25.670 -25.782 1.00 96.19 326 VAL A N 1
ATOM 2450 C CA . VAL A 1 326 ? -0.498 -26.467 -25.434 1.00 96.19 326 VAL A CA 1
ATOM 2451 C C . VAL A 1 326 ? 0.229 -25.931 -24.192 1.00 96.19 326 VAL A C 1
ATOM 2453 O O . VAL A 1 326 ? 0.713 -26.707 -23.378 1.00 96.19 326 VAL A O 1
ATOM 2456 N N . VAL A 1 327 ? 0.263 -24.611 -23.980 1.00 96.31 327 VAL A N 1
ATOM 2457 C CA . VAL A 1 327 ? 0.864 -24.008 -22.777 1.00 96.31 327 VAL A CA 1
ATOM 2458 C C . VAL A 1 327 ? 0.006 -24.282 -21.538 1.00 96.31 327 VAL A C 1
ATOM 2460 O O . VAL A 1 327 ? 0.562 -24.482 -20.457 1.00 96.31 327 VAL A O 1
ATOM 2463 N N . ARG A 1 328 ? -1.328 -24.340 -21.680 1.00 96.38 328 ARG A N 1
ATOM 2464 C CA . ARG A 1 328 ? -2.231 -24.758 -20.594 1.00 96.38 328 ARG A CA 1
ATOM 2465 C C . ARG A 1 328 ? -1.892 -26.179 -20.156 1.00 96.38 328 ARG A C 1
ATOM 2467 O O . ARG A 1 328 ? -1.641 -26.410 -18.975 1.00 96.38 328 ARG A O 1
ATOM 2474 N N . GLU A 1 329 ? -1.813 -27.098 -21.116 1.00 95.88 329 GLU A N 1
ATOM 2475 C CA . GLU A 1 329 ? -1.467 -28.498 -20.863 1.00 95.88 329 GLU A CA 1
ATOM 2476 C C . GLU A 1 329 ? -0.095 -28.625 -20.182 1.00 95.88 329 GLU A C 1
ATOM 2478 O O . GLU A 1 329 ? 0.057 -29.391 -19.229 1.00 95.88 329 GLU A O 1
ATOM 2483 N N . GLU A 1 330 ? 0.909 -27.846 -20.608 1.00 96.38 330 GLU A N 1
ATOM 2484 C CA . GLU A 1 330 ? 2.216 -27.828 -19.939 1.00 96.38 330 GLU A CA 1
ATOM 2485 C C . GLU A 1 330 ? 2.122 -27.390 -18.472 1.00 96.38 330 GLU A C 1
ATOM 2487 O O . GLU A 1 330 ? 2.720 -28.039 -17.607 1.00 96.38 330 GLU A O 1
ATOM 2492 N N . PHE A 1 331 ? 1.362 -26.333 -18.158 1.00 95.44 331 PHE A N 1
ATOM 2493 C CA . PHE A 1 331 ? 1.171 -25.894 -16.772 1.00 95.44 331 PHE A CA 1
ATOM 2494 C C . PHE A 1 331 ? 0.518 -26.975 -15.912 1.00 95.44 331 PHE A C 1
ATOM 2496 O O . PHE A 1 331 ? 0.968 -27.242 -14.796 1.00 95.44 331 PHE A O 1
ATOM 2503 N N . GLU A 1 332 ? -0.514 -27.624 -16.438 1.00 96.94 332 GLU A N 1
ATOM 2504 C CA . GLU A 1 332 ? -1.248 -28.695 -15.767 1.00 96.94 332 GLU A CA 1
ATOM 2505 C C . GLU A 1 332 ? -0.359 -29.912 -15.470 1.00 96.94 332 GLU A C 1
ATOM 2507 O O . GLU A 1 332 ? -0.356 -30.452 -14.352 1.00 96.94 332 GLU A O 1
ATOM 2512 N N . ARG A 1 333 ? 0.475 -30.306 -16.441 1.00 97.19 333 ARG A N 1
ATOM 2513 C CA . ARG A 1 333 ? 1.463 -31.379 -16.268 1.00 97.19 333 ARG A CA 1
ATOM 2514 C C . ARG A 1 333 ? 2.539 -30.998 -15.258 1.00 97.19 333 ARG A C 1
ATOM 2516 O O . ARG A 1 333 ? 2.867 -31.820 -14.400 1.00 97.19 333 ARG A O 1
ATOM 2523 N N . ALA A 1 334 ? 3.053 -29.770 -15.316 1.00 96.44 334 ALA A N 1
ATOM 2524 C CA . ALA A 1 334 ? 4.055 -29.276 -14.377 1.00 96.44 334 ALA A CA 1
ATOM 2525 C C . ALA A 1 334 ? 3.513 -29.240 -12.938 1.00 96.44 334 ALA A C 1
ATOM 2527 O O . ALA A 1 334 ? 4.155 -29.773 -12.033 1.00 96.44 334 ALA A O 1
ATOM 2528 N N . ALA A 1 335 ? 2.309 -28.700 -12.725 1.00 96.56 335 ALA A N 1
ATOM 2529 C CA . ALA A 1 335 ? 1.653 -28.680 -11.417 1.00 96.56 335 ALA A CA 1
ATOM 2530 C C . ALA A 1 335 ? 1.425 -30.099 -10.872 1.00 96.56 335 ALA A C 1
ATOM 2532 O O . ALA A 1 335 ?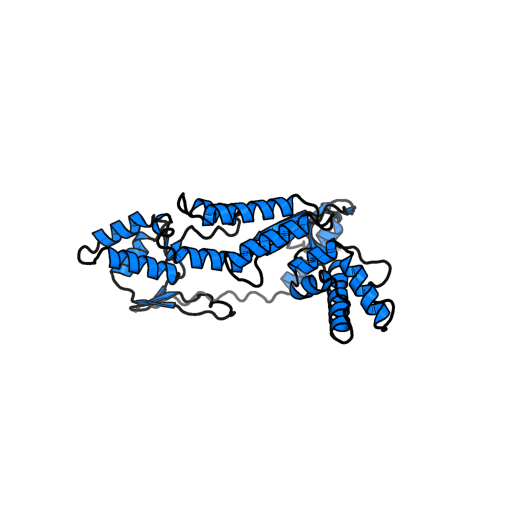 1.749 -30.387 -9.719 1.00 96.56 335 ALA A O 1
ATOM 2533 N N . THR A 1 336 ? 0.955 -31.016 -11.725 1.00 95.88 336 THR A N 1
ATOM 2534 C CA . THR A 1 336 ? 0.785 -32.432 -11.370 1.00 95.88 336 THR A CA 1
ATOM 2535 C C . THR A 1 336 ? 2.112 -33.076 -10.958 1.00 95.88 336 THR A C 1
ATOM 2537 O O . THR A 1 336 ? 2.163 -33.806 -9.967 1.00 95.88 336 THR A O 1
ATOM 2540 N N . ALA A 1 337 ? 3.198 -32.814 -11.688 1.00 96.00 337 ALA A N 1
ATOM 2541 C CA . ALA A 1 337 ? 4.519 -33.339 -11.356 1.00 96.00 337 ALA A CA 1
ATOM 2542 C C . ALA A 1 337 ? 5.031 -32.785 -10.018 1.00 96.00 337 ALA A C 1
ATOM 2544 O O . ALA A 1 337 ? 5.442 -33.565 -9.161 1.00 96.00 337 ALA A O 1
ATOM 2545 N N . LEU A 1 338 ? 4.944 -31.467 -9.807 1.00 95.94 338 LEU A N 1
ATOM 2546 C CA . LEU A 1 338 ? 5.350 -30.818 -8.556 1.00 95.94 338 LEU A CA 1
ATOM 2547 C C . LEU A 1 338 ? 4.566 -31.354 -7.354 1.00 95.94 338 LEU A C 1
ATOM 2549 O O . LEU A 1 338 ? 5.157 -31.644 -6.318 1.00 95.94 338 LEU A O 1
ATOM 2553 N N . TRP A 1 339 ? 3.256 -31.557 -7.501 1.00 94.94 339 TRP A N 1
ATOM 2554 C CA . TRP A 1 339 ? 2.428 -32.144 -6.450 1.00 94.94 339 TRP A CA 1
ATOM 2555 C C . TRP A 1 339 ? 2.822 -33.592 -6.138 1.00 94.94 339 TRP A C 1
ATOM 2557 O O . TRP A 1 339 ? 2.953 -33.951 -4.971 1.00 94.94 339 TRP A O 1
ATOM 2567 N N . ARG A 1 340 ? 3.094 -34.422 -7.154 1.00 93.62 340 ARG A N 1
ATOM 2568 C CA . ARG A 1 340 ? 3.550 -35.811 -6.942 1.00 93.62 340 ARG A CA 1
ATOM 2569 C C . ARG A 1 340 ? 4.933 -35.904 -6.297 1.00 93.62 340 ARG A C 1
ATOM 2571 O O . ARG A 1 340 ? 5.222 -36.905 -5.651 1.00 93.62 340 ARG A O 1
ATOM 2578 N N . LEU A 1 341 ? 5.777 -34.893 -6.502 1.00 95.06 341 LEU A N 1
ATOM 2579 C CA . LEU A 1 341 ? 7.093 -34.768 -5.873 1.00 95.06 341 LEU A CA 1
ATOM 2580 C C . LEU A 1 341 ? 7.030 -34.110 -4.489 1.00 95.06 341 LEU A C 1
ATOM 2582 O O . LEU A 1 341 ? 8.043 -34.084 -3.789 1.00 95.06 341 LEU A O 1
ATOM 2586 N N . SER A 1 342 ? 5.874 -33.570 -4.090 1.00 93.75 342 SER A N 1
ATOM 2587 C CA . SER A 1 342 ? 5.724 -32.993 -2.760 1.00 93.75 342 SER A CA 1
ATOM 2588 C C . SER A 1 342 ? 5.861 -34.083 -1.690 1.00 93.75 342 SER A C 1
ATOM 2590 O O . SER A 1 342 ? 5.462 -35.231 -1.922 1.00 93.75 342 SER A O 1
ATOM 2592 N N . PRO A 1 343 ? 6.442 -33.762 -0.518 1.00 91.31 343 PRO A N 1
ATOM 2593 C CA . PRO A 1 343 ? 6.503 -34.710 0.581 1.00 91.31 343 PRO A CA 1
ATOM 2594 C C . PRO A 1 343 ? 5.098 -35.242 0.888 1.00 91.31 343 PRO A C 1
ATOM 2596 O O . PRO A 1 343 ? 4.153 -34.447 0.914 1.00 91.31 343 PRO A O 1
ATOM 2599 N N . PRO A 1 344 ? 4.932 -36.553 1.140 1.00 83.69 344 PRO A N 1
ATOM 2600 C CA . PRO A 1 344 ? 3.646 -37.072 1.573 1.00 83.69 344 PRO A CA 1
ATOM 2601 C C . PRO A 1 344 ? 3.232 -36.292 2.820 1.00 83.69 344 PRO A C 1
ATOM 2603 O O . PRO A 1 344 ? 3.991 -36.229 3.789 1.00 83.69 344 PRO A O 1
ATOM 2606 N N . SER A 1 345 ? 2.062 -35.651 2.772 1.00 73.88 345 SER A N 1
ATOM 2607 C CA . SER A 1 345 ? 1.524 -34.946 3.931 1.00 73.88 345 SER A CA 1
ATOM 2608 C C . SER A 1 345 ? 1.435 -35.958 5.070 1.00 73.88 345 SER A C 1
ATOM 2610 O O . SER A 1 345 ? 0.645 -36.902 5.010 1.00 73.88 345 SER A O 1
ATOM 2612 N N . ALA A 1 346 ? 2.297 -35.816 6.080 1.00 62.66 346 ALA A N 1
ATOM 2613 C CA . ALA A 1 346 ? 2.102 -36.526 7.327 1.00 62.66 346 ALA A CA 1
ATOM 2614 C C . ALA A 1 346 ? 0.741 -36.063 7.842 1.00 62.66 346 ALA A C 1
ATOM 2616 O O . ALA A 1 346 ? 0.545 -34.864 8.049 1.00 62.66 346 ALA A O 1
ATOM 2617 N N . ALA A 1 347 ? -0.209 -36.989 7.977 1.00 60.38 347 ALA A N 1
ATOM 2618 C CA . ALA A 1 347 ? -1.476 -36.692 8.619 1.00 60.38 347 ALA A CA 1
ATOM 2619 C C . ALA A 1 347 ? -1.167 -35.958 9.927 1.00 60.38 347 ALA A C 1
ATOM 2621 O O . ALA A 1 347 ? -0.411 -36.473 10.755 1.00 60.38 347 ALA A O 1
ATOM 2622 N N . VAL A 1 348 ? -1.685 -34.736 10.072 1.00 57.97 348 VAL A N 1
ATOM 2623 C CA . VAL A 1 348 ? -1.545 -33.971 11.311 1.00 57.97 348 VAL A CA 1
ATOM 2624 C C . VAL A 1 348 ? -2.112 -34.864 12.417 1.00 57.97 348 VAL A C 1
ATOM 2626 O O . VAL A 1 348 ? -3.292 -35.219 12.337 1.00 57.97 348 VAL A O 1
ATOM 2629 N N . PRO A 1 349 ? -1.306 -35.307 13.400 1.00 55.53 349 PRO A N 1
ATOM 2630 C CA . PRO A 1 349 ? -1.847 -36.081 14.501 1.00 55.53 349 PRO A CA 1
ATOM 2631 C C . PRO A 1 349 ? -2.925 -35.228 15.181 1.00 55.53 349 PRO A C 1
ATOM 2633 O O . PRO A 1 349 ? -2.721 -34.019 15.336 1.00 55.53 349 PRO A O 1
ATOM 2636 N N . PRO A 1 350 ? -4.083 -35.807 15.545 1.00 52.84 350 PRO A N 1
ATOM 2637 C CA . PRO A 1 350 ? -5.140 -35.054 16.204 1.00 52.84 350 PRO A CA 1
ATOM 2638 C C . PRO A 1 350 ? -4.556 -34.330 17.417 1.00 52.84 350 PRO A C 1
ATOM 2640 O O . PRO A 1 350 ? -3.771 -34.912 18.172 1.00 52.84 350 PRO A O 1
ATOM 2643 N N . ALA A 1 351 ? -4.914 -33.052 17.570 1.00 57.97 351 ALA A N 1
ATOM 2644 C CA . ALA A 1 351 ? -4.484 -32.247 18.704 1.00 57.97 351 ALA A CA 1
ATOM 2645 C C . ALA A 1 351 ? -4.750 -33.023 20.008 1.00 57.97 351 ALA A C 1
ATOM 2647 O O . ALA A 1 351 ? -5.813 -33.646 20.132 1.00 57.97 351 ALA A O 1
ATOM 2648 N N . PRO A 1 352 ? -3.805 -33.041 20.966 1.00 50.00 352 PRO A N 1
ATOM 2649 C CA . PRO A 1 352 ? -4.019 -33.728 22.228 1.00 50.00 352 PRO A CA 1
ATOM 2650 C C . PRO A 1 352 ? -5.288 -33.175 22.876 1.00 50.00 352 PRO A C 1
ATOM 2652 O O . PRO A 1 352 ? -5.412 -31.969 23.079 1.00 50.00 352 PRO A O 1
ATOM 2655 N N . ALA A 1 353 ? -6.241 -34.068 23.156 1.00 51.28 353 ALA A N 1
ATOM 2656 C CA . ALA A 1 353 ? -7.473 -33.718 23.839 1.00 51.28 353 ALA A CA 1
ATOM 2657 C C . ALA A 1 353 ? -7.127 -32.996 25.143 1.00 51.28 353 ALA A C 1
ATOM 2659 O O . ALA A 1 353 ? -6.390 -33.524 25.982 1.00 51.28 353 ALA A O 1
ATOM 2660 N N . ASP A 1 354 ? -7.655 -31.786 25.261 1.00 52.12 354 ASP A N 1
ATOM 2661 C CA . ASP A 1 354 ? -7.501 -30.888 26.390 1.00 52.12 354 ASP A CA 1
ATOM 2662 C C . ASP A 1 354 ? -7.839 -31.644 27.686 1.00 52.12 354 ASP A C 1
ATOM 2664 O O . ASP A 1 354 ? -9.000 -31.961 27.974 1.00 52.12 354 ASP A O 1
ATOM 2668 N N . ARG A 1 355 ? -6.809 -32.030 28.450 1.00 43.16 355 ARG A N 1
ATOM 2669 C CA . ARG A 1 355 ? -6.995 -32.651 29.763 1.00 43.16 355 ARG A CA 1
ATOM 2670 C C . ARG A 1 355 ? -7.398 -31.546 30.725 1.00 43.16 355 ARG A C 1
ATOM 2672 O O . ARG A 1 355 ? -6.560 -31.009 31.440 1.00 43.16 355 ARG A O 1
ATOM 2679 N N . ARG A 1 356 ? -8.699 -31.254 30.762 1.00 44.72 356 ARG A N 1
ATOM 2680 C CA . ARG A 1 356 ? -9.332 -30.542 31.874 1.00 44.72 356 ARG A CA 1
ATOM 2681 C C . ARG A 1 356 ? -8.900 -31.200 33.188 1.00 44.72 356 ARG A C 1
ATOM 2683 O O . ARG A 1 356 ? -9.213 -32.371 33.420 1.00 44.72 356 ARG A O 1
ATOM 2690 N N . ARG A 1 357 ? -8.200 -30.449 34.032 1.00 40.53 357 ARG A N 1
ATOM 2691 C CA . ARG A 1 357 ? -8.178 -30.620 35.484 1.00 40.53 357 ARG A CA 1
ATOM 2692 C C . ARG A 1 357 ? -8.216 -29.257 36.137 1.00 40.53 357 ARG A C 1
ATOM 2694 O O . ARG A 1 357 ? -7.479 -28.374 35.651 1.00 40.53 357 ARG A O 1
#

Secondary structure (DSSP, 8-state):
-----------S----SPEEEEEESSPPPSS--S-SSSSHHHHHHHHHHHHH-HHHHHHHHHH-HHHHHHHH--S---HHHHHHHHHHHHHHHHHHHH--S-BEEEEEEEEEEEESS-EEEE-S--EEEEEE-HHHHHHHHHHHTT-TTTGGGSEEEE-TT-EEETTEEEEEEEE-TTSS-EEEEEEE--HHHHHHHHHTSS-EEHHHHHHHHHHH-TTS-HHHHHHHHHHHHHTTSEEETTSPPTT-S-HHHHHHHHSPTT-THHHHHHHHHHHHHHHHHSPTTSSSHHHHHHHHHHHHHHHHS--S--EEEEEEP-EEEEEEHHHHHHHHHHHHHHHHHSPP-PPPPPPPP----

Radius of gyration: 27.89 Å; chains: 1; bounding box: 59×82×73 Å

Sequence (357 aa):
MGGQHGTQRGSQFTAIDPVLLRAPARPLPEHPDSPAGPTEADLARYVAEAALDPLLREAVELSSPSLARVLAADRSLAGDALRRAATAVGRYRLRMTTRPTPFGLLAGVGLARFGEAASVRWGGRHRAAVRPDLGWLAKVVKRLHQDPAVLPGLLLVADQQCVVRGSRLVLPYVPSDGDETLEEVSVRHTAVVAEVLRDAASPVAWAELVARVSEAFPAAPSDAVVDLVRTLVARGFLLTDLFPAPDSTDPLGHIRDRLPEGLLLRGELEGIRAELRRCEELPAGGDGARLKALQVAREHMTALCPSDHVLHVDLVLDADVVLPEVVREEFERAATALWRLSPPSAAVPPAPADRRR

pLDDT: mean 90.47, std 12.52, range [31.98, 98.56]

Foldseek 3Di:
DDDPPPPPPDFPDFDADWDKDFAFLDAADPDQLAFPDPDLVSLQVSLQVCLVFQLSLLQCVQVPVPLNCVSPDPDGDDDPRSVVSSVVSSVQVCQNHPPRPWFFSGMAIEIEHADADWDKDFDNQKFKQKDWDLLLLVQLVLVQLVDPQQQQLWWKAFDPQWDDDPQKTKNQADDDNPDNDGDIDIDGNDPLNVLLNVCRNDIDGPVRSLVSSCVVPVVDDSVNSVVVVSVCPSRVRMDIQLQDDPPDSQRLVSNLVSGDDPDVVNVLSVLLVVLSVVLRVDGRRPPCSNVVSVVVSVVSSCVSPNDPGTMGMHIYGPMYTYDYVVVSVVVSVVVSVVVVPDDDPPPDPPDPPPPDD